Protein AF-F4X909-F1 (afdb_monomer)

Foldseek 3Di:
DADDQVRVVVVVVVLVDPQWHKFDCDPVNCLLVDQDDDVPDPFQFWWQFQFDDPDDDPVRQVVLCVVQVDPVSLVLLQVLVVQLLVVLCVVFPWFWKKWDPWDFPVDPCNCVNHPDVSDIIIIHGPVTPPDPVVVVVSCVPGTQTWIWIDRPVQSKIWTGHSVGRTITITGSDDDPVNVVSVVVSQVSSVVSVTGID

Structure (mmCIF, N/CA/C/O backbone):
data_AF-F4X909-F1
#
_entry.id   AF-F4X909-F1
#
loop_
_atom_site.group_PDB
_atom_site.id
_atom_site.type_symbol
_atom_site.label_atom_id
_atom_site.label_alt_id
_atom_site.label_comp_id
_atom_site.label_asym_id
_atom_site.label_entity_id
_atom_site.label_seq_id
_atom_site.pdbx_PDB_ins_code
_atom_site.Cartn_x
_atom_site.Cartn_y
_atom_site.Cartn_z
_atom_site.occupancy
_atom_site.B_iso_or_equiv
_atom_site.auth_seq_id
_atom_site.auth_comp_id
_atom_site.auth_asym_id
_atom_site.auth_atom_id
_atom_site.pdbx_PDB_model_num
ATOM 1 N N . MET A 1 1 ? -2.646 14.890 26.263 1.00 74.25 1 MET A N 1
ATOM 2 C CA . MET A 1 1 ? -3.806 13.973 26.293 1.00 74.25 1 MET A CA 1
ATOM 3 C C . MET A 1 1 ? -3.804 13.240 24.973 1.00 74.25 1 MET A C 1
ATOM 5 O O . MET A 1 1 ? -3.544 13.897 23.973 1.00 74.25 1 MET A O 1
ATOM 9 N N . ALA A 1 2 ? -4.012 11.924 24.987 1.00 84.94 2 ALA A N 1
ATOM 10 C CA . ALA A 1 2 ? -4.144 11.163 23.751 1.00 84.94 2 ALA A CA 1
ATOM 11 C C . ALA A 1 2 ? -5.481 11.510 23.076 1.00 84.94 2 ALA A C 1
ATOM 13 O O . ALA A 1 2 ? -6.490 11.660 23.768 1.00 84.94 2 ALA A O 1
ATOM 14 N N . LEU A 1 3 ? -5.462 11.663 21.756 1.00 88.06 3 LEU A N 1
ATOM 15 C CA . LEU A 1 3 ? -6.633 11.768 20.899 1.00 88.06 3 LEU A CA 1
ATOM 16 C C . LEU A 1 3 ? -7.372 10.431 20.908 1.00 88.06 3 LEU A C 1
ATOM 18 O O . LEU A 1 3 ? -6.754 9.371 20.880 1.00 88.06 3 LEU A O 1
ATOM 22 N N . SER A 1 4 ? -8.696 10.475 20.917 1.00 90.25 4 SER A N 1
ATOM 23 C CA . SER A 1 4 ? -9.544 9.317 20.645 1.00 90.25 4 SER A CA 1
ATOM 24 C C . SER A 1 4 ? -9.586 8.995 19.146 1.00 90.25 4 SER A C 1
ATOM 26 O O . SER A 1 4 ? -9.304 9.844 18.300 1.00 90.25 4 SER A O 1
ATOM 28 N N . TYR A 1 5 ? -9.986 7.768 18.793 1.00 89.50 5 TYR A N 1
ATOM 29 C CA . TYR A 1 5 ? -10.174 7.381 17.389 1.00 89.50 5 TYR A CA 1
ATOM 30 C C . TYR A 1 5 ? -11.225 8.237 16.668 1.00 89.50 5 TYR A C 1
ATOM 32 O O . TYR A 1 5 ? -11.039 8.533 15.491 1.00 89.50 5 TYR A O 1
ATOM 40 N N . ASP A 1 6 ? -12.266 8.697 17.368 1.00 91.31 6 ASP A N 1
ATOM 41 C CA . ASP A 1 6 ? -13.283 9.590 16.799 1.00 91.31 6 ASP A CA 1
ATOM 42 C C . ASP A 1 6 ? -12.712 10.986 16.495 1.00 91.31 6 ASP A C 1
ATOM 44 O O . ASP A 1 6 ? -13.005 11.567 15.450 1.00 91.31 6 ASP A O 1
ATOM 48 N N . GLU A 1 7 ? -11.859 11.524 17.374 1.00 92.50 7 GLU A N 1
ATOM 49 C CA . GLU A 1 7 ? -11.167 12.798 17.134 1.00 92.50 7 GLU A CA 1
ATOM 50 C C . GLU A 1 7 ? -10.178 12.685 15.969 1.00 92.50 7 GLU A C 1
ATOM 52 O O . GLU A 1 7 ? -10.113 13.580 15.126 1.00 92.50 7 GLU A O 1
ATOM 57 N N . MET A 1 8 ? -9.445 11.570 15.876 1.00 90.88 8 MET A N 1
ATOM 58 C CA . MET A 1 8 ? -8.559 11.311 14.740 1.00 90.88 8 MET A CA 1
ATOM 59 C C . MET A 1 8 ? -9.348 11.144 13.434 1.00 90.88 8 MET A C 1
ATOM 61 O O . MET A 1 8 ? -8.961 11.724 12.423 1.00 90.88 8 MET A O 1
ATOM 65 N N . GLN A 1 9 ? -10.474 10.420 13.443 1.00 92.88 9 GLN A N 1
ATOM 66 C CA . GLN A 1 9 ? -11.371 10.295 12.287 1.00 92.88 9 GLN A CA 1
ATOM 67 C C . GLN A 1 9 ? -11.792 11.683 11.780 1.00 92.88 9 GLN A C 1
ATOM 69 O O . GLN A 1 9 ? -11.601 11.991 10.605 1.00 92.88 9 GLN A O 1
ATOM 74 N N . GLN A 1 10 ? -12.286 12.551 12.668 1.00 94.12 10 GLN A N 1
ATOM 75 C CA . GLN A 1 10 ? -12.689 13.914 12.303 1.00 94.12 10 GLN A CA 1
ATOM 76 C C . GLN A 1 10 ? -11.525 14.743 11.753 1.00 94.12 10 GLN A C 1
ATOM 78 O O . GLN A 1 10 ? -11.707 15.517 10.813 1.00 94.12 10 GLN A O 1
ATOM 83 N N . LEU A 1 11 ? -10.327 14.585 12.318 1.00 92.75 11 LEU A N 1
ATOM 84 C CA . LEU A 1 11 ? -9.127 15.278 11.861 1.00 92.75 11 LEU A CA 1
ATOM 85 C C . LEU A 1 11 ? -8.766 14.891 10.419 1.00 92.75 11 LEU A C 1
ATOM 87 O O . LEU A 1 11 ? -8.562 15.774 9.585 1.00 92.75 11 LEU A O 1
ATOM 91 N N . PHE A 1 12 ? -8.746 13.598 10.088 1.00 93.50 12 PHE A N 1
ATOM 92 C CA . PHE A 1 12 ? -8.460 13.150 8.721 1.00 93.50 12 PHE A CA 1
ATOM 93 C C . PHE A 1 12 ? -9.580 13.535 7.742 1.00 93.50 12 PHE A C 1
ATOM 95 O O . PHE A 1 12 ? -9.301 13.953 6.616 1.00 93.50 12 PHE A O 1
ATOM 102 N N . GLU A 1 13 ? -10.842 13.507 8.171 1.00 95.25 13 GLU A N 1
ATOM 103 C CA . GLU A 1 13 ? -11.959 14.009 7.361 1.00 95.25 13 GLU A CA 1
ATOM 104 C C . GLU A 1 13 ? -11.812 15.503 7.027 1.00 95.25 13 GLU A C 1
ATOM 106 O O . GLU A 1 13 ? -12.028 15.912 5.883 1.00 95.25 13 GLU A O 1
ATOM 111 N N . GLN A 1 14 ? -11.369 16.326 7.985 1.00 94.56 14 GLN A N 1
ATOM 112 C CA . GLN A 1 14 ? -11.087 17.752 7.766 1.00 94.56 14 GLN A CA 1
ATOM 113 C C . GLN A 1 14 ? -9.914 17.992 6.804 1.00 94.56 14 GLN A C 1
ATOM 115 O O . GLN A 1 14 ? -9.883 19.014 6.116 1.00 94.56 14 GLN A O 1
ATOM 120 N N . MET A 1 15 ? -8.974 17.048 6.710 1.00 92.62 15 MET A N 1
ATOM 121 C CA . MET A 1 15 ? -7.879 17.081 5.732 1.00 92.62 15 MET A CA 1
ATOM 122 C C . MET A 1 15 ? -8.312 16.666 4.323 1.00 92.62 15 MET A C 1
ATOM 124 O O . MET A 1 15 ? -7.543 16.841 3.376 1.00 92.62 15 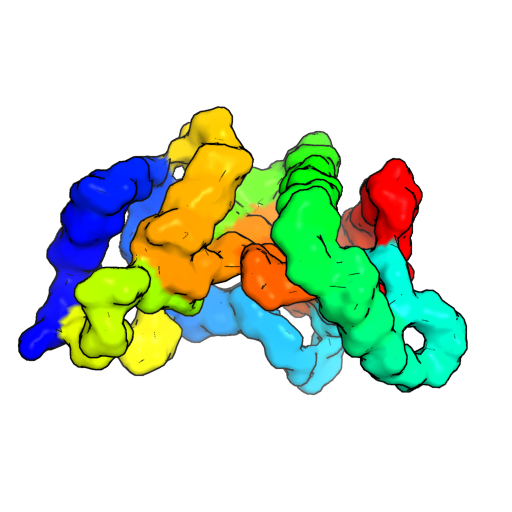MET A O 1
ATOM 128 N N . GLY A 1 16 ? -9.544 16.175 4.173 1.00 93.50 16 GLY A N 1
ATOM 129 C CA . GLY A 1 16 ? -10.140 15.799 2.896 1.00 93.50 16 GLY A CA 1
ATOM 130 C C . GLY A 1 16 ? -10.204 14.295 2.644 1.00 93.50 16 GLY A C 1
ATOM 131 O O . GLY A 1 16 ? -10.717 13.906 1.595 1.00 93.50 16 GLY A O 1
ATOM 132 N N . PHE A 1 17 ? -9.741 13.454 3.577 1.00 94.75 17 PHE A N 1
ATOM 133 C CA . PHE A 1 17 ? -9.924 12.006 3.474 1.00 94.75 17 PHE A CA 1
ATOM 134 C C . PHE A 1 17 ? -11.406 11.654 3.623 1.00 94.75 17 PHE A C 1
ATOM 136 O O . PHE A 1 17 ? -12.120 12.228 4.443 1.00 94.75 17 PHE A O 1
ATOM 143 N N . LYS A 1 18 ? -11.893 10.713 2.814 1.00 94.25 18 LYS A N 1
ATOM 144 C CA . LYS A 1 18 ? -13.297 10.284 2.816 1.00 94.25 18 LYS A CA 1
ATOM 145 C C . LYS A 1 18 ? -13.387 8.785 2.601 1.00 94.25 18 LYS A C 1
ATOM 147 O O . LYS A 1 18 ? -12.485 8.196 2.021 1.00 94.25 18 LYS A O 1
ATOM 152 N N . GLY A 1 19 ? -14.483 8.190 3.068 1.00 94.62 19 GLY A N 1
ATOM 153 C CA . GLY A 1 19 ? -14.772 6.778 2.819 1.00 94.62 19 GLY A CA 1
ATOM 154 C C . GLY A 1 19 ? -13.911 5.791 3.610 1.00 94.62 19 GLY A C 1
ATOM 155 O O . GLY A 1 19 ? -14.042 4.590 3.408 1.00 94.62 19 GLY A O 1
ATOM 156 N N . PHE A 1 20 ? -13.071 6.275 4.527 1.00 96.38 20 PHE A N 1
ATOM 157 C CA . PHE A 1 20 ? -12.210 5.428 5.341 1.00 96.38 20 PHE A CA 1
ATOM 158 C C . PHE A 1 20 ? -12.824 5.089 6.694 1.00 96.38 20 PHE A C 1
ATOM 160 O O . PHE A 1 20 ? -13.648 5.826 7.241 1.00 96.38 20 PHE A O 1
ATOM 167 N N . SER A 1 21 ? -12.352 3.984 7.259 1.00 94.06 21 SER A N 1
ATOM 168 C CA . SER A 1 21 ? -12.525 3.656 8.669 1.00 94.06 21 SER A CA 1
ATOM 169 C C . SER A 1 21 ? -11.195 3.783 9.394 1.00 94.06 21 SER A C 1
ATOM 171 O O . SER A 1 21 ? -10.198 3.191 8.982 1.00 94.06 21 SER A O 1
ATOM 173 N N . MET A 1 22 ? -11.193 4.519 10.499 1.00 91.75 22 MET A N 1
ATOM 174 C CA . MET A 1 22 ? -10.096 4.507 11.454 1.00 91.75 22 MET A CA 1
ATOM 175 C C . MET A 1 22 ? -10.033 3.154 12.174 1.00 91.75 22 MET A C 1
ATOM 177 O O . MET A 1 22 ? -11.036 2.688 12.726 1.00 91.75 22 MET A O 1
ATOM 181 N N . ARG A 1 23 ? -8.864 2.508 12.178 1.00 88.81 23 ARG A N 1
ATOM 182 C CA . ARG A 1 23 ? -8.684 1.180 12.772 1.00 88.81 23 ARG A CA 1
ATOM 183 C C . ARG A 1 23 ? -7.484 1.129 13.717 1.00 88.81 23 ARG A C 1
ATOM 185 O O . ARG A 1 23 ? -6.423 1.651 13.370 1.00 88.81 23 ARG A O 1
ATOM 192 N N . PRO A 1 24 ? -7.615 0.459 14.877 1.00 88.38 24 PRO A N 1
ATOM 193 C CA . PRO A 1 24 ? -6.465 0.158 15.713 1.00 88.38 24 PRO A CA 1
ATOM 194 C C . PRO A 1 24 ? -5.541 -0.816 14.985 1.00 88.38 24 PRO A C 1
ATOM 196 O O . PRO A 1 24 ? -6.011 -1.765 14.351 1.00 88.38 24 PRO A O 1
ATOM 199 N N . TYR A 1 25 ? -4.236 -0.600 15.111 1.00 86.12 25 TYR A N 1
ATOM 200 C CA . TYR A 1 25 ? -3.251 -1.573 14.673 1.00 86.12 25 TYR A CA 1
ATOM 201 C C . TYR A 1 25 ? -3.222 -2.730 15.685 1.00 8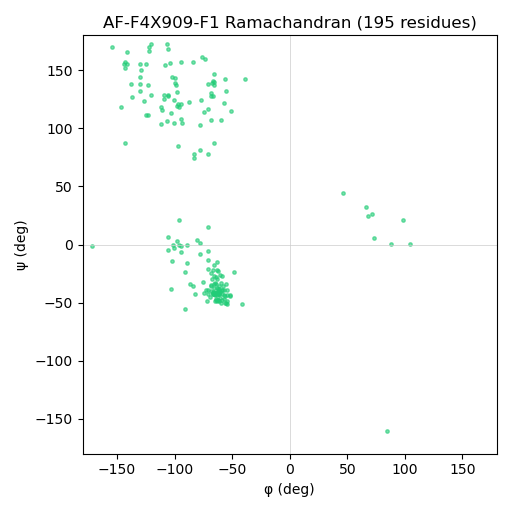6.12 25 TYR A C 1
ATOM 203 O O . TYR A 1 25 ? -2.932 -2.526 16.863 1.00 86.12 25 TYR A O 1
ATOM 211 N N . ASP A 1 26 ? -3.640 -3.924 15.255 1.00 86.31 26 ASP A N 1
ATOM 212 C CA . ASP A 1 26 ? -3.769 -5.117 16.099 1.00 86.31 26 ASP A CA 1
ATOM 213 C C . ASP A 1 26 ? -2.888 -6.267 15.589 1.00 86.31 26 ASP A C 1
ATOM 215 O O . ASP A 1 26 ? -2.318 -6.197 14.504 1.00 86.31 26 ASP A O 1
ATOM 219 N N . ALA A 1 27 ? -2.800 -7.364 16.347 1.00 84.81 27 ALA A N 1
ATOM 220 C CA . ALA A 1 27 ? -1.950 -8.505 15.992 1.00 84.81 27 ALA A CA 1
ATOM 221 C C . ALA A 1 27 ? -2.292 -9.147 14.633 1.00 84.81 27 ALA A C 1
ATOM 223 O O . ALA A 1 27 ? -1.434 -9.758 13.999 1.00 84.81 27 ALA A O 1
ATOM 224 N N . LYS A 1 28 ? -3.547 -9.044 14.177 1.00 84.75 28 LYS A N 1
ATOM 225 C CA . LYS A 1 28 ? -3.949 -9.576 12.871 1.00 84.75 28 LYS A CA 1
ATOM 226 C C . LYS A 1 28 ? -3.420 -8.683 11.755 1.00 84.75 28 LYS A C 1
ATOM 228 O O . LYS A 1 28 ? -2.974 -9.194 10.731 1.00 84.75 28 LYS A O 1
ATOM 233 N N . MET A 1 29 ? -3.500 -7.373 11.945 1.00 84.88 29 MET A N 1
ATOM 234 C CA . MET A 1 29 ? -2.973 -6.400 10.999 1.00 84.88 29 MET A CA 1
ATOM 235 C C . MET A 1 29 ? -1.458 -6.385 10.992 1.00 84.88 29 MET A C 1
ATOM 237 O O . MET A 1 29 ? -0.893 -6.367 9.910 1.00 84.88 29 MET A O 1
ATOM 241 N N . GLU A 1 30 ? -0.820 -6.520 12.151 1.00 84.56 30 GLU A N 1
ATOM 242 C CA . GLU A 1 30 ? 0.620 -6.747 12.241 1.00 84.56 30 GLU A CA 1
ATOM 243 C C . GLU A 1 30 ? 1.018 -7.979 11.434 1.00 84.56 30 GLU A C 1
ATOM 245 O O . GLU A 1 30 ? 1.864 -7.896 10.548 1.00 84.56 30 GLU A O 1
ATOM 250 N N . ASN A 1 31 ? 0.325 -9.107 11.633 1.00 84.00 31 ASN A N 1
ATOM 251 C CA . ASN A 1 31 ? 0.595 -10.293 10.832 1.00 84.00 31 ASN A CA 1
ATOM 252 C C . ASN A 1 31 ? 0.398 -10.025 9.336 1.00 84.00 31 ASN A C 1
ATOM 254 O O . ASN A 1 31 ? 1.229 -10.456 8.556 1.00 84.00 31 ASN A O 1
ATOM 258 N N . LEU A 1 32 ? -0.653 -9.317 8.916 1.00 84.31 32 LEU A N 1
ATOM 259 C CA . LEU A 1 32 ? -0.923 -9.055 7.499 1.00 84.31 32 LEU A CA 1
ATOM 260 C C . LEU A 1 32 ? 0.093 -8.095 6.858 1.00 84.31 32 LEU A C 1
ATOM 262 O O . LEU A 1 32 ? 0.530 -8.340 5.735 1.00 84.31 32 LEU A O 1
ATOM 266 N N . LEU A 1 33 ? 0.423 -7.003 7.547 1.00 82.69 33 LEU A N 1
ATOM 267 C CA . LEU A 1 33 ? 1.182 -5.872 7.015 1.00 82.69 33 LEU A CA 1
ATOM 268 C C . LEU A 1 33 ? 2.686 -6.020 7.215 1.00 82.69 33 LEU A C 1
ATOM 270 O O . LEU A 1 33 ? 3.436 -5.451 6.431 1.00 82.69 33 LEU A O 1
ATOM 274 N N . SER A 1 34 ? 3.128 -6.808 8.195 1.00 78.75 34 SER A N 1
ATOM 275 C CA . SER A 1 34 ? 4.551 -7.025 8.439 1.00 78.75 34 SER A CA 1
ATOM 276 C C . SER A 1 34 ? 5.258 -7.533 7.177 1.00 78.75 34 SER A C 1
ATOM 278 O O . SER A 1 34 ? 4.790 -8.451 6.486 1.00 78.75 34 SER A O 1
ATOM 280 N N . ASP A 1 35 ? 6.382 -6.904 6.868 1.00 72.88 35 ASP A N 1
ATOM 281 C CA . ASP A 1 35 ? 7.350 -7.286 5.847 1.00 72.88 35 ASP A CA 1
ATOM 282 C C . ASP A 1 35 ? 8.522 -8.090 6.428 1.00 72.88 35 ASP A C 1
ATOM 284 O O . ASP A 1 35 ? 9.376 -8.561 5.672 1.00 72.88 35 ASP A O 1
ATOM 288 N N . GLU A 1 36 ? 8.526 -8.329 7.744 1.00 69.19 36 GLU A N 1
ATOM 289 C CA . GLU A 1 36 ? 9.538 -9.154 8.387 1.00 69.19 36 GLU A CA 1
ATOM 290 C C . GLU A 1 36 ? 9.439 -10.616 7.912 1.00 69.19 36 GLU A C 1
ATOM 292 O O . GLU A 1 36 ? 8.344 -11.189 7.804 1.00 69.19 36 GLU A O 1
ATOM 297 N N . PRO A 1 37 ? 10.582 -11.265 7.630 1.00 58.28 37 PRO A N 1
ATOM 298 C CA . PRO A 1 37 ? 10.600 -12.673 7.277 1.00 58.28 37 PRO A CA 1
ATOM 299 C C . PRO A 1 37 ? 10.224 -13.520 8.500 1.00 58.28 37 PRO A C 1
ATOM 301 O O . PRO A 1 37 ? 11.018 -13.694 9.420 1.00 58.28 37 PRO A O 1
ATOM 304 N N . GLU A 1 38 ? 9.020 -14.093 8.503 1.00 58.94 38 GLU A N 1
ATOM 305 C CA . GLU A 1 38 ? 8.658 -15.130 9.472 1.00 58.94 38 GLU A CA 1
ATOM 306 C C . GLU A 1 38 ? 9.472 -16.406 9.182 1.00 58.94 38 GLU A C 1
ATOM 308 O O . GLU A 1 38 ? 9.509 -16.885 8.042 1.00 58.94 38 GLU A O 1
ATOM 313 N N . ASP A 1 39 ? 10.112 -16.989 10.203 1.00 45.03 39 ASP A N 1
ATOM 314 C CA . ASP A 1 39 ? 10.827 -18.263 10.082 1.00 45.03 39 ASP A CA 1
ATOM 315 C C . ASP A 1 39 ? 9.909 -19.317 9.424 1.00 45.03 39 ASP A C 1
ATOM 317 O O . ASP A 1 39 ? 8.912 -19.748 10.006 1.00 45.03 39 ASP A O 1
ATOM 321 N N . ASN A 1 40 ? 10.279 -19.771 8.219 1.00 41.88 40 ASN A N 1
ATOM 322 C CA . ASN A 1 40 ? 9.568 -20.719 7.335 1.00 41.88 40 ASN A CA 1
ATOM 323 C C . ASN A 1 40 ? 8.537 -20.150 6.343 1.00 41.88 40 ASN A C 1
ATOM 325 O O . ASN A 1 40 ? 7.985 -20.925 5.555 1.00 41.88 40 ASN A O 1
ATOM 329 N N . VAL A 1 41 ? 8.315 -18.839 6.287 1.00 42.97 41 VAL A N 1
ATOM 330 C CA . VAL A 1 41 ? 7.526 -18.217 5.217 1.00 42.97 41 VAL A CA 1
ATOM 331 C C . VAL A 1 41 ? 8.507 -17.693 4.174 1.00 42.97 41 VAL A C 1
ATOM 333 O O . VAL A 1 41 ? 9.365 -16.871 4.483 1.00 42.97 41 VAL A O 1
ATOM 336 N N . LYS A 1 42 ? 8.415 -18.146 2.912 1.00 42.78 42 LYS A N 1
ATOM 337 C CA . LYS A 1 42 ? 9.039 -17.382 1.818 1.00 42.78 42 LYS A CA 1
ATOM 338 C C . LYS A 1 42 ? 8.197 -16.119 1.650 1.00 42.78 42 LYS A C 1
ATOM 340 O O . LYS A 1 42 ? 7.328 -16.069 0.783 1.00 42.78 42 LYS A O 1
ATOM 345 N N . ALA A 1 43 ? 8.387 -15.149 2.540 1.00 44.06 43 ALA A N 1
ATOM 346 C CA . ALA A 1 43 ? 7.949 -13.791 2.306 1.00 44.06 43 ALA A CA 1
ATOM 347 C C . ALA A 1 43 ? 8.686 -13.362 1.039 1.00 44.06 43 ALA A C 1
ATOM 349 O O . ALA A 1 43 ? 9.911 -13.253 1.012 1.00 44.06 43 ALA A O 1
ATOM 350 N N . TYR A 1 44 ? 7.949 -13.276 -0.061 1.00 52.72 44 TYR A N 1
ATOM 351 C CA . TYR A 1 44 ? 8.502 -12.809 -1.313 1.00 52.72 44 TYR A CA 1
ATOM 352 C C . TYR A 1 44 ? 8.584 -11.299 -1.217 1.00 52.72 44 TYR A C 1
ATOM 354 O O . TYR A 1 44 ? 7.687 -10.642 -1.715 1.00 52.72 44 TYR A O 1
ATOM 362 N N . VAL A 1 45 ? 9.619 -10.766 -0.571 1.00 52.53 45 VAL A N 1
ATOM 363 C CA . VAL A 1 45 ? 9.987 -9.358 -0.735 1.00 52.53 45 VAL A CA 1
ATOM 364 C C . VAL A 1 45 ? 10.442 -9.213 -2.184 1.00 52.53 45 VAL A C 1
ATOM 366 O O . VAL A 1 45 ? 11.591 -9.491 -2.514 1.00 52.53 45 VAL A O 1
ATOM 369 N N . ILE A 1 46 ? 9.487 -8.947 -3.077 1.00 58.31 46 ILE A N 1
ATOM 370 C CA . ILE A 1 46 ? 9.759 -8.790 -4.503 1.00 58.31 46 ILE A CA 1
ATOM 371 C C . ILE A 1 46 ? 9.962 -7.310 -4.772 1.00 58.31 46 ILE A C 1
ATOM 373 O O . ILE A 1 46 ? 8.984 -6.569 -4.847 1.00 58.31 46 ILE A O 1
ATOM 377 N N . ASP A 1 47 ? 11.212 -6.908 -4.964 1.00 57.84 47 ASP A N 1
ATOM 378 C CA . ASP A 1 47 ? 11.537 -5.553 -5.382 1.00 57.84 47 ASP A CA 1
ATOM 379 C C . ASP A 1 47 ? 11.127 -5.345 -6.842 1.00 57.84 47 ASP A C 1
ATOM 381 O O . ASP A 1 47 ? 11.652 -5.979 -7.764 1.00 57.84 47 ASP A O 1
ATOM 385 N N . ILE A 1 48 ? 10.183 -4.429 -7.067 1.00 57.47 48 ILE A N 1
ATOM 386 C CA . ILE A 1 48 ? 9.781 -4.007 -8.415 1.00 57.47 48 ILE A CA 1
ATOM 387 C C . ILE A 1 48 ? 10.765 -2.942 -8.906 1.00 57.47 48 ILE A C 1
ATOM 389 O O . ILE A 1 48 ? 10.482 -1.742 -8.926 1.00 57.47 48 ILE A O 1
ATOM 393 N N . VAL A 1 49 ? 11.960 -3.396 -9.268 1.00 53.38 49 VAL A N 1
ATOM 394 C CA . VAL A 1 49 ? 13.135 -2.550 -9.456 1.00 53.38 49 VAL A CA 1
ATOM 395 C C . VAL A 1 49 ? 13.814 -2.844 -10.802 1.00 53.38 49 VAL A C 1
ATOM 397 O O . VAL A 1 49 ? 14.125 -3.993 -11.113 1.00 53.38 49 VAL A O 1
ATOM 400 N N . PRO A 1 50 ? 14.148 -1.822 -11.613 1.00 48.34 50 PRO A N 1
ATOM 401 C CA . PRO A 1 50 ? 15.077 -1.972 -12.722 1.00 48.34 50 PRO A CA 1
ATOM 402 C C . PRO A 1 50 ? 16.519 -1.859 -12.206 1.00 48.34 50 PRO A C 1
ATOM 404 O O . PRO A 1 50 ? 17.123 -0.798 -12.333 1.00 48.34 50 PRO A O 1
ATOM 407 N N . GLY A 1 51 ? 17.084 -2.901 -11.582 1.00 38.03 51 GLY A N 1
ATOM 408 C CA . GLY A 1 51 ? 18.389 -2.687 -10.936 1.00 38.03 51 GLY A CA 1
ATOM 409 C C . GLY A 1 51 ? 19.191 -3.848 -10.357 1.00 38.03 51 GLY A C 1
ATOM 410 O O . GLY A 1 51 ? 20.293 -3.582 -9.891 1.00 38.03 51 GLY A O 1
ATOM 411 N N . GLY A 1 52 ? 18.733 -5.099 -10.393 1.00 40.72 52 GLY A N 1
ATOM 412 C CA . GLY A 1 52 ? 19.591 -6.242 -10.059 1.00 40.72 52 GLY A CA 1
ATOM 413 C C . GLY A 1 52 ? 20.215 -6.837 -11.319 1.00 40.72 52 GLY A C 1
ATOM 414 O O . GLY A 1 52 ? 19.510 -7.477 -12.094 1.00 40.72 52 GLY A O 1
ATOM 415 N N . LEU A 1 53 ? 21.520 -6.647 -11.541 1.00 45.44 53 LEU A N 1
ATOM 416 C CA . LEU A 1 53 ? 22.276 -7.665 -12.280 1.00 45.44 53 LEU A CA 1
ATOM 417 C C . LEU A 1 53 ? 22.299 -8.928 -11.409 1.00 45.44 53 LEU A C 1
ATOM 419 O O . LEU A 1 53 ? 22.304 -8.824 -10.180 1.00 45.44 53 LEU A O 1
ATOM 423 N N . GLU A 1 54 ? 22.281 -10.095 -12.056 1.00 41.16 54 GLU A N 1
ATOM 424 C CA . GLU A 1 54 ? 22.553 -11.390 -11.422 1.00 41.16 54 GLU A CA 1
ATOM 425 C C . GLU A 1 54 ? 23.691 -11.258 -10.383 1.00 41.16 54 GLU A C 1
ATOM 427 O O . GLU A 1 54 ? 24.649 -10.521 -10.613 1.00 41.16 54 GLU A O 1
ATOM 432 N N . ASP A 1 55 ? 23.579 -11.975 -9.257 1.00 49.22 55 ASP A N 1
ATOM 433 C CA . ASP A 1 55 ? 24.630 -12.175 -8.234 1.00 49.22 55 ASP A CA 1
ATOM 434 C C . ASP A 1 55 ? 24.624 -11.298 -6.959 1.00 49.22 55 ASP A C 1
ATOM 436 O O . ASP A 1 55 ? 25.617 -11.254 -6.232 1.00 49.22 55 ASP A O 1
ATOM 440 N N . GLY A 1 56 ? 23.495 -10.686 -6.582 1.00 47.69 56 GLY A N 1
ATOM 441 C CA . GLY A 1 56 ? 23.251 -10.312 -5.173 1.00 47.69 56 GLY A CA 1
ATOM 442 C C . GLY A 1 56 ? 24.080 -9.145 -4.612 1.00 47.69 56 GLY A C 1
ATOM 443 O O . GLY A 1 56 ? 24.295 -9.065 -3.402 1.00 47.69 56 GLY A O 1
ATOM 444 N N . LEU A 1 57 ? 24.535 -8.224 -5.464 1.00 48.00 57 LEU A N 1
ATOM 445 C CA . LEU A 1 57 ? 25.142 -6.961 -5.038 1.00 48.00 57 LEU 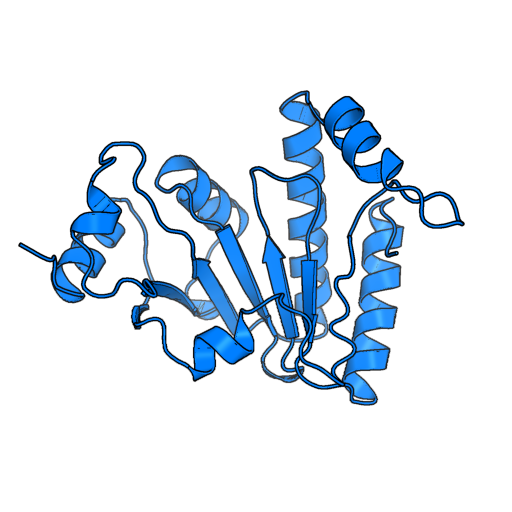A CA 1
ATOM 446 C C . LEU A 1 57 ? 24.054 -5.892 -4.844 1.00 48.00 57 LEU A C 1
ATOM 448 O O . LEU A 1 57 ? 23.342 -5.546 -5.783 1.00 48.00 57 LEU A O 1
ATOM 452 N N . ASN A 1 58 ? 23.966 -5.316 -3.639 1.00 50.69 58 ASN A N 1
ATOM 453 C CA . ASN A 1 58 ? 23.017 -4.242 -3.285 1.00 50.69 58 ASN A CA 1
ATOM 454 C C . ASN A 1 58 ? 23.344 -2.877 -3.945 1.00 50.69 58 ASN A C 1
ATOM 456 O O . ASN A 1 58 ? 22.831 -1.830 -3.558 1.00 50.69 58 ASN A O 1
ATOM 460 N N . ASP A 1 59 ? 24.207 -2.867 -4.963 1.00 54.19 59 ASP A N 1
ATOM 461 C CA . ASP A 1 59 ? 24.520 -1.671 -5.749 1.00 54.19 59 ASP A CA 1
ATOM 462 C C . ASP A 1 59 ? 23.298 -1.185 -6.555 1.00 54.19 59 ASP A C 1
ATOM 464 O O . ASP A 1 59 ? 23.252 -0.027 -6.969 1.00 54.19 59 ASP A O 1
ATOM 468 N N . GLY A 1 60 ? 22.290 -2.046 -6.748 1.00 57.25 60 GLY A N 1
ATOM 469 C CA . GLY A 1 60 ? 21.049 -1.747 -7.461 1.00 57.25 60 GLY A CA 1
ATOM 470 C C . GLY A 1 60 ? 20.238 -0.606 -6.846 1.00 57.25 60 GLY A C 1
ATOM 471 O O . GLY A 1 60 ? 19.901 0.338 -7.559 1.00 57.25 60 GLY A O 1
ATOM 472 N N . ILE A 1 61 ? 19.980 -0.632 -5.532 1.00 60.00 61 ILE A N 1
ATOM 473 C CA . ILE A 1 61 ? 19.197 0.417 -4.848 1.00 60.00 61 ILE A CA 1
ATOM 474 C C . ILE A 1 61 ? 19.925 1.764 -4.919 1.00 60.00 61 ILE A C 1
ATOM 476 O O . ILE A 1 61 ? 19.353 2.753 -5.372 1.00 60.00 61 ILE A O 1
ATOM 480 N N . ALA A 1 62 ? 21.222 1.797 -4.604 1.00 63.56 62 ALA A N 1
ATOM 481 C CA . ALA A 1 62 ? 22.021 3.022 -4.691 1.00 63.56 62 ALA A CA 1
ATOM 482 C C . ALA A 1 62 ? 22.099 3.581 -6.132 1.00 63.56 62 ALA A C 1
ATOM 484 O O . ALA A 1 62 ? 22.105 4.797 -6.353 1.00 63.56 62 ALA A O 1
ATOM 485 N N . LEU A 1 63 ? 22.145 2.708 -7.147 1.00 61.97 63 LEU A N 1
ATOM 486 C CA . LEU A 1 63 ? 22.089 3.110 -8.556 1.00 61.97 63 LEU A CA 1
ATOM 487 C C . LEU A 1 63 ? 20.720 3.674 -8.949 1.00 61.97 63 LEU A C 1
ATOM 489 O O . LEU A 1 63 ? 20.674 4.593 -9.774 1.00 61.97 63 LEU A O 1
ATOM 493 N N . LEU A 1 64 ? 19.631 3.160 -8.380 1.00 66.44 64 LEU A N 1
ATOM 494 C CA . LEU A 1 64 ? 18.277 3.661 -8.609 1.00 66.44 64 LEU A CA 1
ATOM 495 C C . LEU A 1 64 ? 18.056 4.998 -7.950 1.00 66.44 64 LEU A C 1
ATOM 497 O O . LEU A 1 64 ? 17.618 5.910 -8.638 1.00 66.44 64 LEU A O 1
ATOM 501 N N . GLU A 1 65 ? 18.422 5.150 -6.679 1.00 70.00 65 GLU A N 1
ATOM 502 C CA . GLU A 1 65 ? 18.397 6.447 -6.008 1.00 70.00 65 GLU A CA 1
ATOM 503 C C . GLU A 1 65 ? 19.151 7.472 -6.859 1.00 70.00 65 GLU A C 1
ATOM 505 O O . GLU A 1 65 ? 18.638 8.547 -7.152 1.00 70.00 65 GLU A O 1
ATOM 510 N N . LYS A 1 66 ? 20.314 7.100 -7.408 1.00 68.88 66 LYS A N 1
ATOM 511 C CA . LYS A 1 66 ? 21.082 7.950 -8.327 1.00 68.88 66 LYS A CA 1
ATOM 512 C C . LYS A 1 66 ? 20.416 8.205 -9.689 1.00 68.88 66 LYS A C 1
ATOM 514 O O . LYS A 1 66 ? 20.680 9.248 -10.2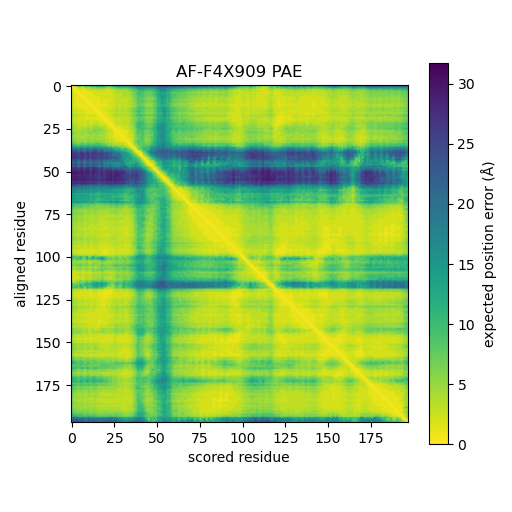86 1.00 68.88 66 LYS A O 1
ATOM 519 N N . HIS A 1 67 ? 19.607 7.298 -10.234 1.00 67.81 67 HIS A N 1
ATOM 520 C CA . HIS A 1 67 ? 18.902 7.505 -11.514 1.00 67.81 67 HIS A CA 1
ATOM 521 C C . HIS A 1 67 ? 17.589 8.272 -11.345 1.00 67.81 67 HIS A C 1
ATOM 523 O O . HIS A 1 67 ? 17.211 9.085 -12.198 1.00 67.81 67 HIS A O 1
ATOM 529 N N . TYR A 1 68 ? 16.911 8.023 -10.234 1.00 70.06 68 TYR A N 1
ATOM 530 C CA . TYR A 1 68 ? 15.590 8.525 -9.932 1.00 70.06 68 TYR A CA 1
ATOM 531 C C . TYR A 1 68 ? 15.608 9.728 -8.983 1.00 70.06 68 TYR A C 1
ATOM 533 O O . TYR A 1 68 ? 14.579 10.367 -8.863 1.00 70.06 68 TYR A O 1
ATOM 541 N N . TYR A 1 69 ? 16.762 10.178 -8.460 1.00 73.94 69 TYR A N 1
ATOM 542 C CA . TYR A 1 69 ? 16.876 11.371 -7.589 1.00 73.94 69 TYR A CA 1
ATOM 543 C C . TYR A 1 69 ? 16.169 12.636 -8.111 1.00 73.94 69 TYR A C 1
ATOM 545 O O . TYR A 1 69 ? 15.868 13.560 -7.355 1.00 73.94 69 TYR A O 1
ATOM 553 N N . LYS A 1 70 ? 15.946 12.730 -9.428 1.00 79.56 70 LYS A N 1
ATOM 554 C CA . LYS A 1 70 ? 15.136 13.791 -10.022 1.00 79.56 70 LYS A CA 1
ATOM 555 C C . LYS A 1 70 ? 13.662 13.484 -9.796 1.00 79.56 70 LYS A C 1
ATOM 557 O O . LYS A 1 70 ? 13.165 12.495 -10.320 1.00 79.56 70 LYS A O 1
ATOM 562 N N . LYS A 1 71 ? 12.941 14.424 -9.181 1.00 82.75 71 LYS A N 1
ATOM 563 C CA . LYS A 1 71 ? 11.490 14.346 -8.943 1.00 82.75 71 LYS A CA 1
ATOM 564 C C . LYS A 1 71 ? 10.689 13.779 -10.129 1.00 82.75 71 LYS A C 1
ATOM 566 O O . LYS A 1 71 ? 9.984 12.800 -9.966 1.00 82.75 71 LYS A O 1
ATOM 571 N N . ALA A 1 72 ? 10.887 14.307 -11.340 1.00 83.38 72 ALA A N 1
ATOM 572 C CA . ALA A 1 72 ? 10.157 13.851 -12.530 1.00 83.38 72 ALA A CA 1
ATOM 573 C C . ALA A 1 72 ? 10.411 12.379 -12.921 1.00 83.38 72 ALA A C 1
ATOM 575 O O . ALA A 1 72 ? 9.621 11.798 -13.658 1.00 83.38 72 ALA A O 1
ATOM 576 N N . ASN A 1 73 ? 11.530 11.789 -12.494 1.00 82.06 73 ASN A N 1
ATOM 577 C CA . ASN A 1 73 ? 11.788 10.366 -12.675 1.00 82.06 73 ASN A CA 1
ATOM 578 C C . ASN A 1 73 ? 11.089 9.551 -11.577 1.00 82.06 73 ASN A C 1
ATOM 580 O O . ASN A 1 73 ? 10.491 8.535 -11.918 1.00 82.06 73 ASN A O 1
ATOM 584 N N . MET A 1 74 ? 11.133 9.991 -10.308 1.00 81.75 74 MET A N 1
ATOM 585 C CA . MET A 1 74 ? 10.370 9.353 -9.217 1.00 81.75 74 MET A CA 1
ATOM 586 C C . MET A 1 74 ? 8.875 9.329 -9.537 1.00 81.75 74 MET A C 1
ATOM 588 O O . MET A 1 74 ? 8.256 8.278 -9.454 1.00 81.75 74 MET A O 1
ATOM 592 N N . ASP A 1 75 ? 8.319 10.458 -9.984 1.00 83.56 75 ASP A N 1
ATOM 593 C CA . ASP A 1 75 ? 6.896 10.571 -10.318 1.00 83.56 75 ASP A CA 1
ATOM 594 C C . ASP A 1 75 ? 6.496 9.519 -11.375 1.00 83.56 75 ASP A C 1
ATOM 596 O O . ASP A 1 75 ? 5.532 8.785 -11.189 1.00 83.56 75 ASP A O 1
ATOM 600 N N . LYS A 1 76 ? 7.316 9.334 -12.420 1.00 84.50 76 LYS A N 1
ATOM 601 C CA . LYS A 1 76 ? 7.102 8.286 -13.438 1.00 84.50 76 LYS A CA 1
ATOM 602 C C . LYS A 1 76 ? 7.236 6.864 -12.901 1.00 84.50 76 LYS A C 1
ATOM 604 O O . LYS A 1 76 ? 6.608 5.952 -13.428 1.00 84.50 76 LYS A O 1
ATOM 609 N N . LEU A 1 77 ? 8.120 6.636 -11.931 1.00 83.94 77 LEU A N 1
ATOM 610 C CA . LEU A 1 77 ? 8.261 5.325 -11.296 1.00 83.94 77 LEU A CA 1
ATOM 611 C C . LEU A 1 77 ? 6.996 4.990 -10.496 1.00 83.94 77 LEU A C 1
ATOM 613 O O . LEU A 1 77 ? 6.475 3.883 -10.610 1.00 83.94 77 LEU A O 1
ATOM 617 N N . TYR A 1 78 ? 6.462 5.972 -9.772 1.00 85.12 78 TYR A N 1
ATOM 618 C CA . TYR A 1 78 ? 5.228 5.846 -9.003 1.00 85.12 78 TYR A CA 1
ATOM 619 C C . TYR A 1 78 ? 3.997 5.623 -9.878 1.00 85.12 78 TYR A C 1
ATOM 621 O O . TYR A 1 78 ? 3.205 4.734 -9.572 1.00 85.12 78 TYR A O 1
ATOM 629 N N . GLU A 1 79 ? 3.882 6.339 -11.000 1.00 86.62 79 GLU A N 1
ATOM 630 C CA . GLU A 1 79 ? 2.845 6.089 -12.011 1.00 86.62 79 GLU A CA 1
ATOM 631 C C . GLU A 1 79 ? 2.868 4.620 -12.470 1.00 86.62 79 GLU A C 1
ATOM 633 O O . GLU A 1 79 ? 1.849 3.933 -12.425 1.00 86.62 79 GLU A O 1
ATOM 638 N N . LYS A 1 80 ? 4.048 4.083 -12.810 1.00 87.50 80 LYS A N 1
ATOM 639 C CA . LYS A 1 80 ? 4.187 2.676 -13.229 1.00 87.50 80 LYS A CA 1
ATOM 640 C C . LYS A 1 80 ? 3.769 1.681 -12.151 1.00 87.50 80 LYS A C 1
ATOM 642 O O . LYS A 1 80 ? 3.185 0.647 -12.470 1.00 87.50 80 LYS A O 1
ATOM 647 N N . TRP A 1 81 ? 4.096 1.943 -10.888 1.00 88.12 81 TRP A N 1
ATOM 648 C CA . TRP A 1 81 ? 3.699 1.071 -9.782 1.00 88.12 81 TRP A CA 1
ATOM 649 C C . TRP A 1 81 ? 2.185 1.073 -9.569 1.00 88.12 81 TRP A C 1
ATOM 651 O O . TRP A 1 81 ? 1.601 -0.000 -9.414 1.00 88.12 81 TRP A O 1
ATOM 661 N N . LEU A 1 82 ? 1.537 2.240 -9.636 1.00 89.25 82 LEU A N 1
ATOM 662 C CA . LEU A 1 82 ? 0.076 2.323 -9.580 1.00 89.25 82 LEU A CA 1
ATOM 663 C C . LEU A 1 82 ? -0.564 1.609 -10.777 1.00 89.25 82 LEU A C 1
ATOM 665 O O . LEU A 1 82 ? -1.488 0.822 -10.583 1.00 89.25 82 LEU A O 1
ATOM 669 N N . GLU A 1 83 ? -0.022 1.759 -11.989 1.00 90.69 83 GLU A N 1
ATOM 670 C CA . GLU A 1 83 ? -0.476 0.996 -13.159 1.00 90.69 83 GLU A CA 1
ATOM 671 C C . GLU A 1 83 ? -0.351 -0.525 -12.954 1.00 90.69 83 GLU A C 1
ATOM 673 O O . GLU A 1 83 ? -1.241 -1.277 -13.356 1.00 90.69 83 GLU A O 1
ATOM 678 N N . ILE A 1 84 ? 0.722 -1.007 -12.314 1.00 91.25 84 ILE A N 1
ATOM 679 C CA . ILE A 1 84 ? 0.885 -2.433 -11.978 1.00 91.25 84 ILE A CA 1
ATOM 680 C C . ILE A 1 84 ? -0.202 -2.888 -11.007 1.00 91.25 84 ILE A C 1
ATOM 682 O O . ILE A 1 84 ? -0.838 -3.911 -11.262 1.00 91.25 84 ILE A O 1
ATOM 686 N N . VAL A 1 85 ? -0.437 -2.138 -9.927 1.00 92.25 85 VAL A N 1
ATOM 687 C CA . VAL A 1 85 ? -1.484 -2.438 -8.938 1.00 92.25 85 VAL A CA 1
ATOM 688 C C . VAL A 1 85 ? -2.859 -2.483 -9.607 1.00 92.25 85 VAL A C 1
ATOM 690 O O . VAL A 1 85 ? -3.603 -3.447 -9.423 1.00 92.25 85 VAL A O 1
ATOM 693 N N . LEU A 1 86 ? -3.180 -1.486 -10.433 1.00 92.12 86 LEU A N 1
ATOM 694 C CA . LEU A 1 86 ? -4.456 -1.391 -11.141 1.00 92.12 86 LEU A CA 1
ATOM 695 C C . LEU A 1 86 ? -4.641 -2.545 -12.133 1.00 92.12 86 LEU A C 1
ATOM 697 O O . LEU A 1 86 ? -5.682 -3.207 -12.122 1.00 92.12 86 LEU A O 1
ATOM 701 N N . HIS A 1 87 ? -3.632 -2.860 -12.947 1.00 94.19 87 HIS A N 1
ATOM 702 C CA . HIS A 1 87 ? -3.705 -4.000 -13.860 1.00 94.19 87 HIS A CA 1
ATOM 703 C C . HIS A 1 87 ? -3.819 -5.330 -13.118 1.00 94.19 87 HIS A C 1
ATOM 705 O O . HIS A 1 87 ? -4.614 -6.178 -13.516 1.00 94.19 87 HIS A O 1
ATOM 711 N N . PHE A 1 88 ? -3.069 -5.517 -12.032 1.00 94.75 88 PHE A N 1
ATOM 712 C CA . PHE A 1 88 ? -3.150 -6.723 -11.214 1.00 94.75 88 PHE A CA 1
ATOM 713 C C . PHE A 1 88 ? -4.540 -6.873 -10.579 1.00 94.75 88 PHE A C 1
ATOM 715 O O . PHE A 1 88 ? -5.100 -7.973 -10.579 1.00 94.75 88 PHE A O 1
ATOM 722 N N . SER A 1 89 ? -5.152 -5.757 -10.163 1.00 94.38 89 SER A N 1
ATOM 723 C CA . SER A 1 89 ? -6.501 -5.728 -9.585 1.00 94.38 89 SER A CA 1
ATOM 724 C C . SER A 1 89 ? -7.606 -6.211 -10.534 1.00 94.38 89 SER A C 1
ATOM 726 O O . SER A 1 89 ? -8.648 -6.686 -10.086 1.00 94.38 89 SER A O 1
ATOM 728 N N . CYS A 1 90 ? -7.361 -6.165 -11.850 1.00 94.44 90 CYS A N 1
ATOM 729 C CA . CYS A 1 90 ? -8.279 -6.694 -12.858 1.00 94.44 90 CYS A CA 1
ATOM 730 C C . CYS A 1 90 ? -8.340 -8.233 -12.867 1.00 94.44 90 CYS A C 1
ATOM 732 O O . CYS A 1 90 ? -9.305 -8.799 -13.380 1.00 94.44 90 CYS A O 1
ATOM 734 N N . TYR A 1 91 ? -7.319 -8.909 -12.329 1.00 95.69 91 TYR A N 1
ATOM 735 C CA . TYR A 1 91 ? -7.251 -10.373 -12.237 1.00 95.69 91 TYR A CA 1
ATOM 736 C C . TYR A 1 91 ? -7.552 -10.866 -10.823 1.00 95.69 91 TYR A C 1
ATOM 738 O O . TYR A 1 91 ? -8.232 -11.877 -10.658 1.00 95.69 91 TYR A O 1
ATOM 746 N N . TYR A 1 92 ? -7.078 -10.134 -9.816 1.00 95.50 92 TYR A N 1
ATOM 747 C CA . TYR A 1 92 ? -7.294 -10.430 -8.406 1.00 95.50 92 TYR A CA 1
ATOM 748 C C . TYR A 1 92 ? -7.909 -9.208 -7.729 1.00 95.50 92 TYR A C 1
ATOM 750 O O . TYR A 1 92 ? -7.218 -8.202 -7.596 1.00 95.50 92 TYR A O 1
ATOM 758 N N . PRO A 1 93 ? -9.180 -9.255 -7.294 1.00 94.12 93 PRO A N 1
ATOM 759 C CA . PRO A 1 93 ? -9.848 -8.079 -6.750 1.00 94.12 93 PRO A CA 1
ATOM 760 C C . PRO A 1 93 ? -9.095 -7.471 -5.560 1.00 94.12 93 PRO A C 1
ATOM 762 O O . PRO A 1 93 ? -8.882 -8.126 -4.534 1.00 94.12 93 PRO A O 1
ATOM 765 N N . LEU A 1 94 ? -8.720 -6.199 -5.698 1.00 95.75 94 LEU A N 1
ATOM 766 C CA . LEU A 1 94 ? -8.229 -5.383 -4.592 1.00 95.75 94 LEU A CA 1
ATOM 767 C C . LEU A 1 94 ? -9.384 -5.167 -3.605 1.00 95.75 94 LEU A C 1
ATOM 769 O O . LEU A 1 94 ? -10.474 -4.766 -4.004 1.00 95.75 94 LEU A O 1
ATOM 773 N N . LYS A 1 95 ? -9.170 -5.468 -2.322 1.00 95.81 95 LYS A N 1
ATOM 774 C CA . LYS A 1 95 ? -10.213 -5.342 -1.296 1.00 95.81 95 LYS A CA 1
ATOM 775 C C . LYS A 1 95 ? -10.206 -3.967 -0.642 1.00 95.81 95 LYS A C 1
ATOM 777 O O . LYS A 1 95 ? -11.229 -3.291 -0.627 1.00 95.81 95 LYS A O 1
ATOM 782 N N . SER A 1 96 ? -9.056 -3.586 -0.100 1.00 96.19 96 SER A N 1
ATOM 783 C CA . SER A 1 96 ? -8.878 -2.318 0.601 1.00 96.19 96 SER A CA 1
ATOM 784 C C . SER A 1 96 ? -7.489 -1.755 0.326 1.00 96.19 96 SER A C 1
ATOM 786 O O . SER A 1 96 ? -6.547 -2.506 0.060 1.00 96.19 96 SER A O 1
ATOM 788 N N . VAL A 1 97 ? -7.364 -0.438 0.448 1.00 96.31 97 VAL A N 1
ATOM 789 C CA . VAL A 1 97 ? -6.089 0.265 0.577 1.00 96.31 97 VAL A CA 1
ATOM 790 C C . VAL A 1 97 ? -5.953 0.717 2.024 1.00 96.31 97 VAL A C 1
ATOM 792 O O . VAL A 1 97 ? -6.864 1.330 2.579 1.00 96.31 97 VAL A O 1
ATOM 795 N N . PHE A 1 98 ? -4.830 0.394 2.649 1.00 94.62 98 PHE A N 1
ATOM 796 C CA . PHE A 1 98 ? -4.483 0.877 3.975 1.00 94.62 98 PHE A CA 1
ATOM 797 C C . PHE A 1 98 ? -3.520 2.048 3.861 1.00 94.62 98 PHE A C 1
ATOM 799 O O . PHE A 1 98 ? -2.641 2.045 3.001 1.00 94.62 98 PHE A O 1
ATOM 806 N N . VAL A 1 99 ? -3.671 3.026 4.749 1.00 92.38 99 VAL A N 1
ATOM 807 C CA . VAL A 1 99 ? -2.668 4.070 4.952 1.00 92.38 99 VAL A CA 1
ATOM 808 C C . VAL A 1 99 ? -2.058 3.880 6.330 1.00 92.38 99 VAL A C 1
ATOM 810 O O . VAL A 1 99 ? -2.771 3.935 7.334 1.00 92.38 99 VAL A O 1
ATOM 813 N N . THR A 1 100 ? -0.753 3.627 6.363 1.00 84.25 100 THR A N 1
ATOM 814 C CA . THR A 1 100 ? 0.031 3.307 7.567 1.00 84.25 100 THR A CA 1
ATOM 815 C C . THR A 1 100 ? 1.173 4.307 7.744 1.00 84.25 100 THR A C 1
ATOM 817 O O . THR A 1 100 ? 1.439 5.103 6.847 1.00 84.25 100 THR A O 1
ATOM 820 N N . GLY A 1 101 ? 1.865 4.292 8.891 1.00 75.25 101 GLY A N 1
ATOM 821 C CA . GLY A 1 101 ? 3.021 5.177 9.125 1.00 75.25 101 GLY A CA 1
ATOM 822 C C . GLY A 1 101 ? 2.657 6.666 9.193 1.00 75.25 101 GLY A C 1
ATOM 823 O O . GLY A 1 101 ? 3.407 7.528 8.745 1.00 75.25 101 GLY A O 1
ATOM 824 N N . LEU A 1 102 ? 1.463 6.977 9.698 1.00 77.00 102 LEU A N 1
ATOM 825 C CA . LEU A 1 102 ? 0.862 8.305 9.611 1.00 77.00 102 LEU A CA 1
ATOM 826 C C . LEU A 1 102 ? 1.457 9.288 10.616 1.00 77.00 102 LEU A C 1
ATOM 828 O O . LEU A 1 102 ? 1.051 9.329 11.773 1.00 77.00 102 LEU A O 1
ATOM 832 N N . ALA A 1 103 ? 2.325 10.168 10.132 1.00 79.81 103 ALA A N 1
ATOM 833 C CA . ALA A 1 103 ? 2.638 11.429 10.793 1.00 79.81 103 ALA A CA 1
ATOM 834 C C . ALA A 1 103 ? 2.039 12.608 10.010 1.00 79.81 103 ALA A C 1
ATOM 836 O O . ALA A 1 103 ? 1.807 12.512 8.800 1.00 79.81 103 ALA A O 1
ATOM 837 N N . LEU A 1 104 ? 1.780 13.719 10.700 1.00 83.94 104 LEU A N 1
ATOM 838 C CA . LEU A 1 104 ? 1.261 14.940 10.087 1.00 83.94 104 LEU A CA 1
ATOM 839 C C . LEU A 1 104 ? 2.409 15.922 9.825 1.00 83.94 104 LEU A C 1
ATOM 841 O O . LEU A 1 104 ? 3.171 16.200 10.750 1.00 83.94 104 LEU A O 1
ATOM 845 N N . PRO A 1 105 ? 2.513 16.505 8.616 1.00 81.50 105 PRO A N 1
ATOM 846 C CA . PRO A 1 105 ? 3.548 17.488 8.295 1.00 81.50 105 PRO A CA 1
ATOM 847 C C . PRO A 1 105 ? 3.597 18.696 9.232 1.00 81.50 105 PRO A C 1
ATOM 849 O O . PRO A 1 105 ? 4.679 19.198 9.515 1.00 81.50 105 PRO A O 1
ATOM 852 N N . ASP A 1 106 ? 2.437 19.125 9.732 1.00 84.25 106 ASP A N 1
ATOM 853 C CA . ASP A 1 106 ? 2.294 20.327 10.558 1.00 84.25 106 ASP A CA 1
ATOM 854 C C . ASP A 1 106 ? 2.253 20.034 12.075 1.00 84.25 106 ASP A C 1
ATOM 856 O O . ASP A 1 106 ? 2.063 20.954 12.872 1.00 84.25 106 ASP A O 1
ATOM 860 N N . ASP A 1 107 ? 2.402 18.770 12.498 1.00 85.25 107 ASP A N 1
ATOM 861 C CA . ASP A 1 107 ? 2.356 18.371 13.913 1.00 85.25 107 ASP A CA 1
ATOM 862 C C . ASP A 1 107 ? 3.358 17.241 14.213 1.00 85.25 107 ASP A C 1
ATOM 864 O O . ASP A 1 107 ? 3.024 16.056 14.184 1.00 85.25 107 ASP A O 1
ATOM 868 N N . GLU A 1 108 ? 4.599 17.621 14.537 1.00 82.00 108 GLU A N 1
ATOM 869 C CA . GLU A 1 108 ? 5.692 16.693 14.883 1.00 82.00 108 GLU A CA 1
ATOM 870 C C . GLU A 1 108 ? 5.379 15.828 16.118 1.00 82.00 108 GLU A C 1
ATOM 872 O O . GLU A 1 108 ? 5.880 14.712 16.248 1.00 82.00 108 GLU A O 1
ATOM 877 N N . GLU A 1 109 ? 4.524 16.313 17.024 1.00 85.88 109 GLU A N 1
ATOM 878 C CA . GLU A 1 109 ? 4.128 15.592 18.237 1.00 85.88 109 GLU A CA 1
ATOM 879 C C . GLU A 1 109 ? 2.904 14.699 18.023 1.00 85.88 109 GLU A C 1
ATOM 881 O O . GLU A 1 109 ? 2.449 14.045 18.964 1.00 85.88 109 GLU A O 1
ATOM 886 N N . PHE A 1 110 ? 2.338 14.667 16.816 1.00 86.19 110 PHE A N 1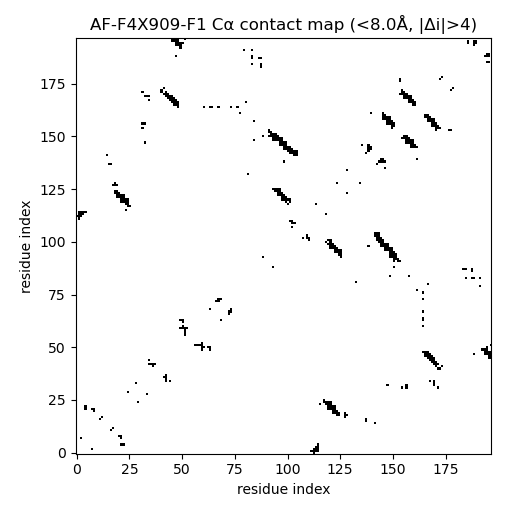
ATOM 887 C CA . PHE A 1 110 ? 1.091 13.963 16.549 1.00 86.19 110 PHE A CA 1
ATOM 888 C C . PHE A 1 110 ? 1.144 12.495 16.973 1.00 86.19 110 PHE A C 1
ATOM 890 O O . PHE A 1 110 ? 0.232 12.037 17.655 1.00 86.19 110 PHE A O 1
ATOM 897 N N . MET A 1 111 ? 2.245 11.792 16.685 1.00 82.75 111 MET A N 1
ATOM 898 C CA . MET A 1 111 ? 2.435 10.393 17.088 1.00 82.75 111 MET A CA 1
ATOM 899 C C . MET A 1 111 ? 2.325 10.195 18.605 1.00 82.75 111 MET A C 1
ATOM 901 O O . MET A 1 111 ? 1.675 9.255 19.058 1.00 82.75 111 MET A O 1
ATOM 905 N N . ALA A 1 112 ? 2.862 11.125 19.402 1.00 84.44 112 ALA A N 1
ATOM 906 C CA . ALA A 1 112 ? 2.782 11.083 20.865 1.00 84.44 112 ALA A CA 1
ATOM 907 C C . ALA A 1 112 ? 1.366 11.363 21.405 1.00 84.44 112 ALA A C 1
ATOM 909 O O . ALA A 1 112 ? 1.086 11.136 22.584 1.00 84.44 112 ALA A O 1
ATOM 910 N N . LYS A 1 113 ? 0.466 11.871 20.556 1.00 86.62 113 LYS A N 1
ATOM 911 C CA . LYS A 1 113 ? -0.945 12.113 20.874 1.00 86.62 113 LYS A CA 1
ATOM 912 C C . LYS A 1 113 ? -1.834 10.937 20.466 1.00 86.62 113 LYS A C 1
ATOM 914 O O . LYS A 1 113 ? -3.034 11.017 20.690 1.00 86.62 113 LYS A O 1
ATOM 919 N N . THR A 1 114 ? -1.304 9.867 19.879 1.00 84.00 114 THR A N 1
ATOM 920 C CA . THR A 1 114 ? -2.120 8.734 19.412 1.00 84.00 114 THR A CA 1
ATOM 921 C C . THR A 1 114 ? -2.430 7.738 20.545 1.00 84.00 114 THR A C 1
ATOM 923 O O . THR A 1 114 ? -1.719 7.712 21.551 1.00 84.00 114 THR A O 1
ATOM 926 N N . PRO A 1 115 ? -3.505 6.928 20.437 1.00 76.50 115 PRO A N 1
ATOM 927 C CA . PRO A 1 115 ? -3.905 5.988 21.489 1.00 76.50 115 PRO A CA 1
ATOM 928 C C . PRO A 1 115 ? -2.961 4.798 21.732 1.00 76.50 115 PRO A C 1
ATOM 930 O O . PRO A 1 115 ? -3.036 4.214 22.811 1.00 76.50 115 PRO A O 1
ATOM 933 N N . ASN A 1 116 ? -2.155 4.384 20.745 1.00 70.69 116 ASN A N 1
ATOM 934 C CA . ASN A 1 116 ? -1.308 3.186 20.822 1.00 70.69 116 ASN A CA 1
ATOM 935 C C . ASN A 1 116 ? 0.087 3.451 20.233 1.00 70.69 116 ASN A C 1
ATOM 937 O O . ASN A 1 116 ? 0.189 4.050 19.165 1.00 70.69 116 ASN A O 1
ATOM 941 N N . GLU A 1 117 ? 1.132 2.946 20.896 1.00 61.41 117 GLU A N 1
ATOM 942 C CA . GLU A 1 117 ? 2.509 2.931 20.383 1.00 61.41 117 GLU A CA 1
ATOM 943 C C . GLU A 1 117 ? 2.636 2.064 19.120 1.00 61.41 117 GLU A C 1
ATOM 945 O O . GLU A 1 117 ? 3.361 2.455 18.208 1.00 61.41 117 GLU A O 1
ATOM 950 N N . ASP A 1 118 ? 1.866 0.968 19.012 1.00 61.03 118 ASP A N 1
ATOM 951 C CA . ASP A 1 118 ? 1.820 0.137 17.790 1.00 61.03 118 ASP A CA 1
ATOM 952 C C . ASP A 1 118 ? 1.094 0.844 16.623 1.00 61.03 118 ASP A C 1
ATOM 954 O O . ASP A 1 118 ? 1.046 0.341 15.503 1.00 61.03 118 ASP A O 1
ATOM 958 N N . GLY A 1 119 ? 0.512 2.023 16.873 1.00 77.25 119 GLY A N 1
ATOM 959 C CA . GLY A 1 119 ? -0.094 2.883 15.864 1.00 77.25 119 GLY A CA 1
ATOM 960 C C . GLY A 1 119 ? -1.544 2.547 15.497 1.00 77.25 119 GLY A C 1
ATOM 961 O O . GLY A 1 119 ? -2.312 1.934 16.245 1.00 77.25 119 GLY A O 1
ATOM 962 N N . TYR A 1 120 ? -1.949 3.040 14.329 1.00 87.62 120 TYR A N 1
ATOM 963 C CA . TYR A 1 120 ? -3.284 2.914 13.745 1.00 87.62 120 TYR A CA 1
ATOM 964 C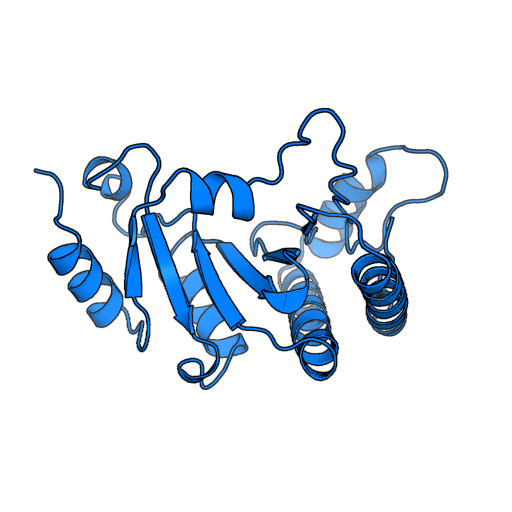 C . TYR A 1 120 ? -3.181 3.037 12.221 1.00 87.62 120 TYR A C 1
ATOM 966 O O . TYR A 1 120 ? -2.133 3.408 11.686 1.00 87.62 120 TYR A O 1
ATOM 974 N N . TYR A 1 121 ? -4.269 2.744 11.514 1.00 90.88 121 TYR A N 1
ATOM 975 C CA . TYR A 1 121 ? -4.321 2.898 10.064 1.00 90.88 121 TYR A CA 1
ATOM 976 C C . TYR A 1 121 ? -5.690 3.378 9.591 1.00 90.88 121 TYR A C 1
ATOM 978 O O . TYR A 1 121 ? -6.711 3.203 10.265 1.00 90.88 121 TYR A O 1
ATOM 986 N 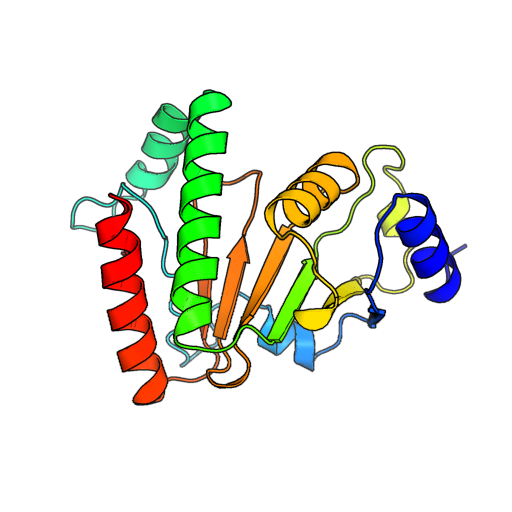N . LEU A 1 122 ? -5.697 3.983 8.406 1.00 94.56 122 LEU A N 1
ATOM 987 C CA . LEU A 1 122 ? -6.924 4.289 7.682 1.00 94.56 122 LEU A CA 1
ATOM 988 C C . LEU A 1 122 ? -7.182 3.143 6.707 1.00 94.56 122 LEU A C 1
ATOM 990 O O . LEU A 1 122 ? -6.352 2.867 5.843 1.00 94.56 122 LEU A O 1
ATOM 994 N N . GLU A 1 123 ? -8.324 2.477 6.838 1.00 95.81 123 GLU A N 1
ATOM 995 C CA . GLU A 1 123 ? -8.792 1.474 5.881 1.00 95.81 123 GLU A CA 1
ATOM 996 C C . GLU A 1 123 ? -9.755 2.113 4.885 1.00 95.81 123 GLU A C 1
ATOM 998 O O . GLU A 1 123 ? -10.827 2.567 5.280 1.00 95.81 123 GLU A O 1
ATOM 1003 N N . PHE A 1 124 ? -9.396 2.095 3.603 1.00 97.12 124 PHE A N 1
ATOM 1004 C CA . PHE A 1 124 ? -10.243 2.511 2.489 1.00 97.12 124 PHE A CA 1
ATOM 1005 C C . PHE A 1 124 ? -10.707 1.268 1.724 1.00 97.12 124 PHE A C 1
ATOM 1007 O O . PHE A 1 124 ? -9.903 0.670 1.004 1.00 97.12 124 PHE A O 1
ATOM 1014 N N . PRO A 1 125 ? -11.976 0.849 1.850 1.00 96.38 125 PRO A N 1
ATOM 1015 C CA . PRO A 1 125 ? -12.553 -0.141 0.945 1.00 96.38 125 PRO A CA 1
ATOM 1016 C C . PRO A 1 125 ? -12.438 0.336 -0.503 1.00 96.38 125 PRO A C 1
ATOM 1018 O O . PRO A 1 125 ? -12.616 1.531 -0.758 1.00 96.38 125 PRO A O 1
ATOM 1021 N N . LEU A 1 126 ? -12.168 -0.566 -1.450 1.00 94.19 126 LEU A N 1
ATOM 1022 C CA . LEU A 1 126 ? -11.990 -0.191 -2.858 1.00 94.19 126 LEU A CA 1
ATOM 1023 C C . LEU A 1 126 ? -13.189 0.608 -3.391 1.00 94.19 126 LEU A C 1
ATOM 1025 O O . LEU A 1 126 ? -13.007 1.590 -4.101 1.00 94.19 126 LEU A O 1
ATOM 1029 N N . GLU A 1 127 ? -14.410 0.238 -3.003 1.00 93.69 127 GLU A N 1
ATOM 1030 C CA . GLU A 1 127 ? -15.647 0.912 -3.411 1.00 93.69 127 GLU A CA 1
ATOM 1031 C C . GLU A 1 127 ? -15.771 2.368 -2.940 1.00 93.69 127 GLU A C 1
ATOM 1033 O O . GLU A 1 127 ? -16.635 3.095 -3.424 1.00 93.69 127 GLU A O 1
ATOM 1038 N N . SER A 1 128 ? -14.943 2.785 -1.982 1.00 94.88 128 SER A N 1
ATOM 1039 C CA . SER A 1 128 ? -14.900 4.155 -1.472 1.00 94.88 128 SER A CA 1
ATOM 1040 C C . SER A 1 128 ? -13.848 5.033 -2.157 1.00 94.88 128 SER A C 1
ATOM 1042 O O . SER A 1 128 ? -13.787 6.232 -1.885 1.00 94.88 128 SER A O 1
ATOM 1044 N N . ILE A 1 129 ? -13.014 4.442 -3.019 1.00 94.50 129 ILE A N 1
ATOM 1045 C CA . ILE A 1 129 ? -11.922 5.121 -3.712 1.00 94.50 129 ILE A CA 1
ATOM 1046 C C . ILE A 1 129 ? -12.388 5.445 -5.131 1.00 94.50 129 ILE A C 1
ATOM 1048 O O . ILE A 1 129 ? -12.446 4.570 -5.991 1.00 94.50 129 ILE A O 1
ATOM 1052 N N . ASP A 1 130 ? -12.698 6.717 -5.375 1.00 91.19 130 ASP A N 1
ATOM 1053 C CA . ASP A 1 130 ? -13.086 7.193 -6.709 1.00 91.19 130 ASP A CA 1
ATOM 1054 C C . ASP A 1 130 ? -11.884 7.248 -7.669 1.00 91.19 130 ASP A C 1
ATOM 1056 O O . ASP A 1 130 ? -12.002 6.927 -8.851 1.00 91.19 130 ASP A O 1
ATOM 1060 N N . ASP A 1 131 ? -10.729 7.675 -7.152 1.00 91.94 131 ASP A N 1
ATOM 1061 C CA . ASP A 1 131 ? -9.494 7.882 -7.905 1.00 91.94 131 ASP A CA 1
ATOM 1062 C C . ASP A 1 131 ? -8.289 7.560 -7.006 1.00 91.94 131 ASP A C 1
ATOM 1064 O O . ASP A 1 131 ? -8.082 8.171 -5.949 1.00 91.94 131 ASP A O 1
ATOM 1068 N N . LEU A 1 132 ? -7.507 6.560 -7.419 1.00 90.06 132 LEU A N 1
ATOM 1069 C CA . LEU A 1 132 ? -6.370 6.073 -6.648 1.00 90.06 132 LEU A CA 1
ATOM 1070 C C . LEU A 1 132 ? -5.162 7.021 -6.714 1.00 90.06 132 LEU A C 1
ATOM 1072 O O . LEU A 1 132 ? -4.441 7.149 -5.722 1.00 90.06 132 LEU A O 1
ATOM 1076 N N . ASP A 1 133 ? -4.968 7.716 -7.836 1.00 89.19 133 ASP A N 1
ATOM 1077 C CA . ASP A 1 133 ? -3.905 8.711 -7.987 1.00 89.19 133 ASP A CA 1
ATOM 1078 C C . ASP A 1 133 ? -4.177 9.898 -7.058 1.00 89.19 133 ASP A C 1
ATOM 1080 O O . ASP A 1 133 ? -3.281 10.370 -6.353 1.00 89.19 133 ASP A O 1
ATOM 1084 N N . MET A 1 134 ? -5.441 10.331 -6.971 1.00 91.75 134 MET A N 1
ATOM 1085 C CA . MET A 1 134 ? -5.853 11.372 -6.029 1.00 91.75 134 MET A CA 1
ATOM 1086 C C . MET A 1 134 ? -5.675 10.951 -4.569 1.00 91.75 134 MET A C 1
ATOM 1088 O O . MET A 1 134 ? -5.214 11.765 -3.766 1.00 91.75 134 MET A O 1
ATOM 1092 N N . LEU A 1 135 ? -6.015 9.707 -4.208 1.00 93.00 135 LEU A N 1
ATOM 1093 C CA . LEU A 1 135 ? -5.763 9.193 -2.857 1.00 93.00 135 LEU A CA 1
ATOM 1094 C C . LEU A 1 135 ? -4.261 9.200 -2.542 1.00 93.00 135 LEU A C 1
ATOM 1096 O O . LEU A 1 135 ? -3.862 9.671 -1.479 1.00 93.00 135 LEU A O 1
ATOM 1100 N N . SER A 1 136 ? -3.432 8.729 -3.475 1.00 89.75 136 SER A N 1
ATOM 1101 C CA . SER A 1 136 ? -1.974 8.699 -3.329 1.00 89.75 136 SER A CA 1
ATOM 1102 C C . SER A 1 136 ? -1.366 10.093 -3.165 1.00 89.75 136 SER A C 1
ATOM 1104 O O . SER A 1 136 ? -0.516 10.317 -2.296 1.00 89.75 136 SER A O 1
ATOM 1106 N N . GLU A 1 137 ? -1.833 11.069 -3.944 1.00 89.69 137 GLU A N 1
ATOM 1107 C CA . GLU A 1 137 ? -1.416 12.463 -3.800 1.00 89.69 137 GLU A CA 1
ATOM 1108 C C . GLU A 1 137 ? -1.867 13.057 -2.465 1.00 89.69 137 GLU A C 1
ATOM 1110 O O . GLU A 1 137 ? -1.077 13.716 -1.787 1.00 89.69 137 GLU A O 1
ATOM 1115 N N . LEU A 1 138 ? -3.105 12.786 -2.046 1.00 91.94 138 LEU A N 1
ATOM 1116 C CA . LEU A 1 138 ? -3.633 13.271 -0.776 1.00 91.94 138 LEU A CA 1
ATOM 1117 C C . LEU A 1 138 ? -2.835 12.720 0.410 1.00 91.94 138 LEU A C 1
ATOM 1119 O O . LEU A 1 138 ? -2.426 13.497 1.273 1.00 91.94 138 LEU A O 1
ATOM 1123 N N . VAL A 1 139 ? -2.567 11.409 0.427 1.00 91.38 139 VAL A N 1
ATOM 1124 C CA . VAL A 1 139 ? -1.720 10.764 1.440 1.00 91.38 139 VAL A CA 1
ATOM 1125 C C . VAL A 1 139 ? -0.349 11.422 1.467 1.00 91.38 139 VAL A C 1
ATOM 1127 O O . VAL A 1 139 ? 0.062 11.872 2.529 1.00 91.38 139 VAL A O 1
ATOM 1130 N N . SER A 1 140 ? 0.312 11.581 0.320 1.00 86.25 140 SER A N 1
ATOM 1131 C CA . SER A 1 140 ? 1.652 12.176 0.260 1.00 86.25 140 SER A CA 1
ATOM 1132 C C . SER A 1 140 ? 1.717 13.643 0.688 1.00 86.25 140 SER A C 1
ATOM 1134 O O . SER A 1 140 ? 2.757 14.084 1.170 1.00 86.25 140 SER A O 1
ATOM 1136 N N . GLN A 1 141 ? 0.673 14.433 0.431 1.00 88.06 141 GLN A N 1
ATOM 1137 C CA . GLN A 1 141 ? 0.676 15.867 0.733 1.00 88.06 141 GLN A CA 1
ATOM 1138 C C . GLN A 1 141 ? 0.243 16.170 2.165 1.00 88.06 141 GLN A C 1
ATOM 1140 O O . GLN A 1 141 ? 0.675 17.167 2.743 1.00 88.06 141 GLN A O 1
ATOM 1145 N N . LYS A 1 142 ? -0.687 15.377 2.703 1.00 89.88 142 LYS A N 1
ATOM 1146 C CA . LYS A 1 142 ? -1.329 15.634 4.000 1.00 89.88 142 LYS A CA 1
ATOM 1147 C C . LYS A 1 142 ? -0.780 14.770 5.119 1.00 89.88 142 LYS A C 1
ATOM 1149 O O . LYS A 1 142 ? -1.037 15.061 6.282 1.00 89.88 142 LYS A O 1
ATOM 1154 N N . THR A 1 143 ? -0.038 13.727 4.774 1.00 85.31 143 THR A N 1
ATOM 1155 C CA . THR A 1 143 ? 0.545 12.784 5.722 1.00 85.31 143 THR A CA 1
ATOM 1156 C C . THR A 1 143 ? 1.947 12.392 5.257 1.00 85.31 143 THR A C 1
ATOM 1158 O O . THR A 1 143 ? 2.311 12.600 4.102 1.00 85.31 143 THR A O 1
ATOM 1161 N N . TYR A 1 144 ? 2.724 11.782 6.142 1.00 82.19 144 TYR A N 1
ATOM 1162 C CA . TYR A 1 144 ? 3.931 11.037 5.770 1.00 82.19 144 TYR A CA 1
ATOM 1163 C C . TYR A 1 144 ? 3.665 9.530 5.636 1.00 82.19 144 TYR A C 1
ATOM 1165 O O . TYR A 1 144 ? 4.585 8.725 5.751 1.00 82.19 144 TYR A O 1
ATOM 1173 N N . GLY A 1 145 ? 2.400 9.151 5.433 1.00 86.88 145 GLY A N 1
ATOM 1174 C CA . GLY A 1 145 ? 1.985 7.759 5.377 1.00 86.88 145 GLY A CA 1
ATOM 1175 C C . GLY A 1 145 ? 2.390 7.045 4.088 1.00 86.88 145 GLY A C 1
ATOM 1176 O O . GLY A 1 145 ? 2.639 7.658 3.047 1.00 86.88 145 GLY A O 1
ATOM 1177 N N . SER A 1 146 ? 2.408 5.720 4.166 1.00 88.31 146 SER A N 1
ATOM 1178 C CA . SER A 1 146 ? 2.573 4.800 3.040 1.00 88.31 146 SER A CA 1
ATOM 1179 C C . SER A 1 146 ? 1.237 4.171 2.657 1.00 88.31 146 SER A C 1
ATOM 1181 O O . SER A 1 146 ? 0.326 4.087 3.483 1.00 88.31 146 SER A O 1
ATOM 1183 N N . LEU A 1 147 ? 1.119 3.714 1.409 1.00 92.62 147 LEU A N 1
ATOM 1184 C CA . LEU A 1 147 ? -0.051 2.971 0.943 1.00 92.62 147 LEU A CA 1
ATOM 1185 C C . LEU A 1 147 ? 0.243 1.473 0.973 1.00 92.62 147 LEU A C 1
ATOM 1187 O O . LEU A 1 147 ? 1.291 1.039 0.500 1.00 92.62 147 LEU A O 1
ATOM 1191 N N . THR A 1 148 ? -0.713 0.677 1.436 1.00 93.19 148 THR A N 1
ATOM 1192 C CA . THR A 1 148 ? -0.653 -0.782 1.339 1.00 93.19 148 THR A CA 1
ATOM 1193 C C . THR A 1 148 ? -1.913 -1.320 0.670 1.00 93.19 148 THR A C 1
ATOM 1195 O O . THR A 1 148 ? -3.026 -1.088 1.132 1.00 93.19 148 THR A O 1
ATOM 1198 N N . PHE A 1 149 ? -1.753 -2.062 -0.421 1.00 94.62 149 PHE A N 1
ATOM 1199 C CA . PHE A 1 149 ? -2.845 -2.588 -1.241 1.00 94.62 149 PHE A CA 1
ATOM 1200 C C . PHE A 1 149 ? -3.146 -4.037 -0.879 1.00 94.62 149 PHE A C 1
ATOM 1202 O O . PHE A 1 149 ? -2.278 -4.892 -1.040 1.00 94.62 149 PHE A O 1
ATOM 1209 N N . TRP A 1 150 ? -4.362 -4.339 -0.420 1.00 95.19 150 TRP A N 1
ATOM 1210 C CA . TRP A 1 150 ? -4.710 -5.667 0.086 1.00 95.19 150 TRP A CA 1
ATOM 1211 C C . TRP A 1 150 ? -5.539 -6.515 -0.880 1.00 95.19 150 TRP A C 1
ATOM 1213 O O . TRP A 1 150 ? -6.730 -6.279 -1.099 1.00 95.19 150 TRP A O 1
ATOM 1223 N N . PHE A 1 151 ? -4.935 -7.597 -1.367 1.00 94.44 151 PHE A N 1
ATOM 1224 C CA . PHE A 1 151 ? -5.569 -8.621 -2.195 1.00 94.44 151 PHE A CA 1
ATOM 1225 C C . PHE A 1 151 ? -6.004 -9.801 -1.324 1.00 94.44 151 PHE A C 1
ATOM 1227 O O . PHE A 1 151 ? -5.295 -10.795 -1.156 1.00 94.44 151 PHE A O 1
ATOM 1234 N N . SER A 1 152 ? -7.192 -9.678 -0.733 1.00 91.62 152 SER A N 1
ATOM 1235 C CA . SER A 1 152 ? -7.640 -10.602 0.317 1.00 91.62 152 SER A CA 1
ATOM 1236 C C . SER A 1 152 ? -7.824 -12.057 -0.110 1.00 91.62 152 SER A C 1
ATOM 1238 O O . SER A 1 152 ? -7.647 -12.938 0.722 1.00 91.62 152 SER A O 1
ATOM 1240 N N . SER A 1 153 ? -8.139 -12.332 -1.380 1.00 91.81 153 SER A N 1
ATOM 1241 C CA . SER A 1 153 ? -8.251 -13.713 -1.873 1.00 91.81 153 SER A CA 1
ATOM 1242 C C . SER A 1 153 ? -6.909 -14.445 -1.878 1.00 91.81 153 SER A C 1
ATOM 1244 O O . SER A 1 153 ? -6.883 -15.669 -1.860 1.00 91.81 153 SER A O 1
ATOM 1246 N N . LEU A 1 154 ? -5.807 -13.693 -1.890 1.00 90.88 154 LEU A N 1
ATOM 1247 C CA . LEU A 1 154 ? -4.449 -14.209 -1.978 1.00 90.88 154 LEU A CA 1
ATOM 1248 C C . LEU A 1 154 ? -3.688 -14.144 -0.648 1.00 90.88 154 LEU A C 1
ATOM 1250 O O . LEU A 1 154 ? -2.552 -14.610 -0.610 1.00 90.88 154 LEU A O 1
ATOM 1254 N N . ASP A 1 155 ? -4.255 -13.557 0.416 1.00 88.81 155 ASP A N 1
ATOM 1255 C CA . ASP A 1 155 ? -3.496 -13.166 1.620 1.00 88.81 155 ASP A CA 1
ATOM 1256 C C . ASP A 1 155 ? -2.186 -12.427 1.236 1.00 88.81 155 ASP A C 1
ATOM 1258 O O . ASP A 1 155 ? -1.097 -12.729 1.736 1.00 88.81 155 ASP A O 1
ATOM 1262 N N . MET A 1 156 ? -2.307 -11.498 0.277 1.00 89.56 156 MET A N 1
ATOM 1263 C CA . MET A 1 156 ? -1.204 -10.785 -0.372 1.00 89.56 156 MET A CA 1
ATOM 1264 C C . MET A 1 156 ? -1.382 -9.275 -0.207 1.00 89.56 156 MET A C 1
ATOM 1266 O O . MET A 1 156 ? -2.494 -8.761 -0.383 1.00 89.56 156 MET A O 1
ATOM 1270 N N . VAL A 1 157 ? -0.298 -8.561 0.095 1.00 91.62 157 VAL A N 1
ATOM 1271 C CA . VAL A 1 157 ? -0.296 -7.094 0.163 1.00 91.62 157 VAL A CA 1
ATOM 1272 C C . VAL A 1 157 ? 0.853 -6.498 -0.638 1.00 91.62 157 VAL A C 1
ATOM 1274 O O . VAL A 1 157 ? 1.921 -7.099 -0.724 1.00 91.62 157 VAL A O 1
ATOM 1277 N N . PHE A 1 158 ? 0.624 -5.345 -1.270 1.00 91.81 158 PHE A N 1
ATOM 1278 C CA . PHE A 1 158 ? 1.682 -4.569 -1.925 1.00 91.81 158 PHE A CA 1
ATOM 1279 C C . PHE A 1 158 ? 1.922 -3.317 -1.095 1.00 91.81 158 PHE A C 1
ATOM 1281 O O . PHE A 1 158 ? 0.983 -2.562 -0.852 1.00 91.81 158 PHE A O 1
ATOM 1288 N N . HIS A 1 159 ? 3.159 -3.090 -0.687 1.00 87.94 159 HIS A N 1
ATOM 1289 C CA . HIS A 1 159 ? 3.583 -1.949 0.103 1.00 87.94 159 HIS A CA 1
ATOM 1290 C C . HIS A 1 159 ? 4.241 -0.903 -0.776 1.00 87.94 159 HIS A C 1
ATOM 1292 O O . HIS A 1 159 ? 5.204 -1.184 -1.492 1.00 87.94 159 HIS A O 1
ATOM 1298 N N . PHE A 1 160 ? 3.705 0.306 -0.709 1.00 86.88 160 PHE A N 1
ATOM 1299 C CA . PHE A 1 160 ? 4.051 1.414 -1.575 1.00 86.88 160 PHE A CA 1
ATOM 1300 C C . PHE A 1 160 ? 4.521 2.594 -0.724 1.00 86.88 160 PHE A C 1
ATOM 1302 O O . PHE A 1 160 ? 3.734 3.243 -0.025 1.00 86.88 160 PHE A O 1
ATOM 1309 N N . TRP A 1 161 ? 5.813 2.904 -0.834 1.00 81.62 161 TRP A N 1
ATOM 1310 C CA . TRP A 1 161 ? 6.435 4.050 -0.181 1.00 81.62 161 TRP A CA 1
ATOM 1311 C C . TRP A 1 161 ? 6.837 5.092 -1.213 1.00 81.62 161 TRP A C 1
ATOM 1313 O O . TRP A 1 161 ? 7.718 4.883 -2.043 1.00 81.62 161 TRP A O 1
ATOM 1323 N N . ARG A 1 162 ? 6.216 6.269 -1.130 1.00 76.25 162 ARG A N 1
ATOM 1324 C CA . ARG A 1 162 ? 6.492 7.388 -2.044 1.00 76.25 162 ARG A CA 1
ATOM 1325 C C . ARG A 1 162 ? 7.786 8.149 -1.719 1.00 76.25 162 ARG A C 1
ATOM 1327 O O . ARG A 1 162 ? 8.107 9.148 -2.354 1.00 76.25 162 ARG A O 1
ATOM 1334 N N . SER A 1 163 ? 8.510 7.723 -0.695 1.00 72.00 163 SER A N 1
ATOM 1335 C CA . SER A 1 163 ? 9.863 8.193 -0.397 1.00 72.00 163 SER A CA 1
ATOM 1336 C C . SER A 1 163 ? 10.931 7.204 -0.850 1.00 72.00 163 SER A C 1
ATOM 1338 O O . SER A 1 163 ? 12.110 7.481 -0.651 1.00 72.00 163 SER A O 1
ATOM 1340 N N . ASP A 1 164 ? 10.532 6.072 -1.433 1.00 75.44 164 ASP A N 1
ATOM 1341 C CA . ASP A 1 164 ? 11.438 4.983 -1.763 1.00 75.44 164 ASP A CA 1
ATOM 1342 C C . ASP A 1 164 ? 11.425 4.637 -3.258 1.00 75.44 164 ASP A C 1
ATOM 1344 O O . ASP A 1 164 ? 10.578 5.110 -4.024 1.00 75.44 164 ASP A O 1
ATOM 1348 N N . VAL A 1 165 ? 12.415 3.852 -3.679 1.00 74.19 165 VAL A N 1
ATOM 1349 C CA . VAL A 1 165 ? 12.645 3.395 -5.060 1.00 74.19 165 VAL A CA 1
ATOM 1350 C C . VAL A 1 165 ? 12.284 1.923 -5.268 1.00 74.19 165 VAL A C 1
ATOM 1352 O O . VAL A 1 165 ? 12.507 1.395 -6.358 1.00 74.19 165 VAL A O 1
ATOM 1355 N N . TYR A 1 166 ? 11.705 1.273 -4.258 1.00 73.12 166 TYR A N 1
ATOM 1356 C CA . TYR A 1 166 ? 11.165 -0.080 -4.339 1.00 73.12 166 TYR A CA 1
ATOM 1357 C C . TYR A 1 166 ? 9.693 -0.142 -3.897 1.00 73.12 166 TYR A C 1
ATOM 1359 O O . TYR A 1 166 ? 9.201 0.683 -3.128 1.00 73.12 166 TYR A O 1
ATOM 1367 N N .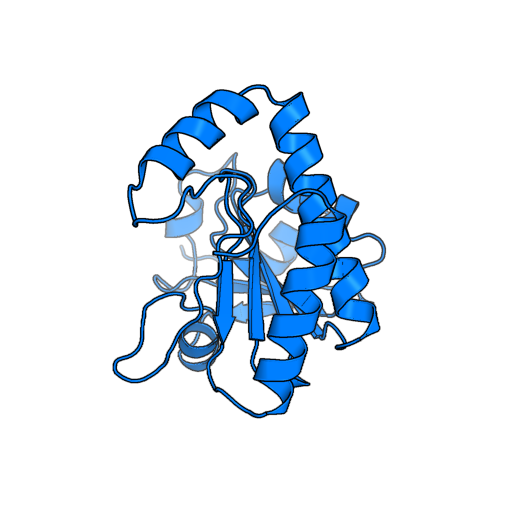 MET A 1 167 ? 8.995 -1.158 -4.400 1.00 79.38 167 MET A N 1
ATOM 1368 C CA . MET A 1 167 ? 7.673 -1.586 -3.943 1.00 79.38 167 MET A CA 1
ATOM 1369 C C . MET A 1 167 ? 7.826 -3.031 -3.486 1.00 79.38 167 MET A C 1
ATOM 1371 O O . MET A 1 167 ? 8.356 -3.834 -4.252 1.00 79.38 167 MET A O 1
ATOM 1375 N N . ILE A 1 168 ? 7.373 -3.345 -2.273 1.00 81.00 168 ILE A N 1
ATOM 1376 C CA . ILE A 1 168 ? 7.469 -4.694 -1.702 1.00 81.00 168 ILE A CA 1
ATOM 1377 C C . ILE A 1 168 ? 6.124 -5.384 -1.861 1.00 81.00 168 ILE A C 1
ATOM 1379 O O . ILE A 1 168 ? 5.077 -4.793 -1.627 1.00 81.00 168 ILE A O 1
ATOM 1383 N N . VAL A 1 169 ? 6.137 -6.662 -2.212 1.00 85.44 169 VAL A N 1
ATOM 1384 C CA . VAL A 1 169 ? 4.968 -7.532 -2.056 1.00 85.44 169 VAL A CA 1
ATOM 1385 C C . VAL A 1 169 ? 5.190 -8.400 -0.825 1.00 85.44 169 VAL A C 1
ATOM 1387 O O . VAL A 1 169 ? 6.314 -8.787 -0.551 1.00 85.44 169 VAL A O 1
ATOM 1390 N N . THR A 1 170 ? 4.158 -8.715 -0.051 1.00 84.12 170 THR A N 1
ATOM 1391 C CA . THR A 1 170 ? 4.260 -9.751 0.984 1.00 84.12 170 THR A CA 1
ATOM 1392 C C . THR A 1 170 ? 3.123 -10.749 0.852 1.00 84.12 170 THR A C 1
ATOM 1394 O O . THR A 1 170 ? 2.038 -10.457 0.341 1.00 84.12 170 THR A O 1
ATOM 1397 N N . LEU A 1 171 ? 3.421 -11.977 1.266 1.00 82.69 171 LEU A N 1
ATOM 1398 C CA . LEU A 1 171 ? 2.549 -13.137 1.182 1.00 82.69 171 LEU A CA 1
ATOM 1399 C C . LEU A 1 171 ? 2.632 -13.900 2.489 1.00 82.69 171 LEU A C 1
ATOM 1401 O O . LEU A 1 171 ? 3.723 -14.282 2.908 1.00 82.69 171 LEU A O 1
ATOM 1405 N N . LYS A 1 172 ? 1.482 -14.172 3.102 1.00 75.69 172 LYS A N 1
ATOM 1406 C CA . LYS A 1 172 ? 1.439 -14.938 4.357 1.00 75.69 172 LYS A CA 1
ATOM 1407 C C . LYS A 1 172 ? 1.322 -16.441 4.129 1.00 75.69 172 LYS A C 1
ATOM 1409 O O . LYS A 1 172 ? 1.590 -17.235 5.025 1.00 75.69 172 LYS A O 1
ATOM 1414 N N . LYS A 1 173 ? 0.949 -16.854 2.914 1.00 75.38 173 LYS A N 1
ATOM 1415 C CA . LYS A 1 173 ? 0.868 -18.259 2.498 1.00 75.38 173 LYS A CA 1
ATOM 1416 C C . LYS A 1 173 ? 1.311 -18.409 1.049 1.00 75.38 173 LYS A C 1
ATOM 1418 O O . LYS A 1 173 ? 1.159 -17.496 0.244 1.00 75.38 173 LYS A O 1
ATOM 1423 N N . ILE A 1 174 ? 1.833 -19.589 0.718 1.00 77.06 174 ILE A N 1
ATOM 1424 C CA . ILE A 1 174 ? 2.165 -19.965 -0.659 1.00 77.06 174 ILE A CA 1
ATOM 1425 C C . ILE A 1 174 ? 1.201 -21.062 -1.088 1.00 77.06 174 ILE A C 1
ATOM 1427 O O . ILE A 1 174 ? 1.339 -22.220 -0.697 1.00 77.06 174 ILE A O 1
ATOM 1431 N N . THR A 1 175 ? 0.226 -20.681 -1.899 1.00 84.94 175 THR A N 1
ATOM 1432 C CA . THR A 1 175 ? -0.682 -21.595 -2.597 1.00 84.94 175 THR A CA 1
ATOM 1433 C C . THR A 1 175 ? -0.327 -21.666 -4.086 1.00 84.94 175 THR A C 1
ATOM 1435 O O . THR A 1 175 ? 0.451 -20.852 -4.588 1.00 84.94 175 THR A O 1
ATOM 1438 N N . GLU A 1 176 ? -0.902 -22.625 -4.819 1.00 85.81 176 GLU A N 1
ATOM 1439 C CA . GLU A 1 176 ? -0.793 -22.665 -6.288 1.00 85.81 176 GLU A CA 1
ATOM 1440 C C . GLU A 1 176 ? -1.333 -21.375 -6.930 1.00 85.81 176 GLU A C 1
ATOM 1442 O O . GLU A 1 176 ? -0.754 -20.860 -7.886 1.00 85.81 176 GLU A O 1
ATOM 1447 N N . GLU A 1 177 ? -2.394 -20.800 -6.357 1.00 89.25 177 GLU A N 1
ATOM 1448 C CA . GLU A 1 177 ? -2.960 -19.529 -6.809 1.00 89.25 177 GLU A CA 1
ATOM 1449 C C . GLU A 1 177 ? -1.981 -18.368 -6.590 1.00 89.25 177 GLU A C 1
ATOM 1451 O O . GLU A 1 177 ? -1.788 -17.553 -7.491 1.00 89.25 177 GLU A O 1
ATOM 1456 N N . ASN A 1 178 ? -1.275 -18.337 -5.451 1.00 88.75 178 ASN A N 1
ATOM 1457 C CA . ASN A 1 178 ? -0.225 -17.342 -5.213 1.00 88.75 178 ASN A CA 1
ATOM 1458 C C . ASN A 1 178 ? 0.919 -17.462 -6.229 1.00 88.75 178 ASN A C 1
ATOM 1460 O O . ASN A 1 178 ? 1.447 -16.446 -6.671 1.00 88.75 178 ASN A O 1
ATOM 1464 N N . GLN A 1 179 ? 1.300 -18.680 -6.626 1.00 87.62 179 GLN A N 1
ATOM 1465 C CA . GLN A 1 179 ? 2.347 -18.878 -7.635 1.00 87.62 179 GLN A CA 1
ATOM 1466 C C . GLN A 1 179 ? 1.926 -18.335 -9.005 1.00 87.62 179 GLN A C 1
ATOM 1468 O O . GLN A 1 179 ? 2.712 -17.649 -9.661 1.00 87.62 179 GLN A O 1
ATOM 1473 N N . ALA A 1 180 ? 0.682 -18.592 -9.420 1.00 91.38 180 ALA A N 1
ATOM 1474 C CA . ALA A 1 180 ? 0.127 -18.028 -10.649 1.00 91.38 180 ALA A CA 1
ATOM 1475 C C . ALA A 1 180 ? 0.050 -16.492 -10.587 1.00 91.38 180 ALA A C 1
ATOM 1477 O O . ALA A 1 180 ? 0.401 -15.816 -11.556 1.00 91.38 180 ALA A O 1
ATOM 1478 N N . ALA A 1 181 ? -0.334 -15.943 -9.433 1.00 91.75 181 ALA A N 1
ATOM 1479 C CA . ALA A 1 181 ? -0.387 -14.507 -9.196 1.00 91.75 181 ALA A CA 1
ATOM 1480 C C . ALA A 1 181 ? 1.000 -13.848 -9.296 1.00 91.75 181 ALA A C 1
ATOM 1482 O O . ALA A 1 181 ? 1.151 -12.828 -9.966 1.00 91.75 181 ALA A O 1
ATOM 1483 N N . ILE A 1 182 ? 2.037 -14.457 -8.715 1.00 88.44 182 ILE A N 1
ATOM 1484 C CA . ILE A 1 182 ? 3.423 -13.973 -8.835 1.00 88.44 182 ILE A CA 1
ATOM 1485 C C . ILE A 1 182 ? 3.884 -13.982 -10.300 1.00 88.44 182 ILE A C 1
ATOM 1487 O O . ILE A 1 182 ? 4.514 -13.031 -10.756 1.00 88.44 182 ILE A O 1
ATOM 1491 N N . GLU A 1 183 ? 3.567 -15.029 -11.064 1.00 88.44 183 GLU A N 1
ATOM 1492 C CA . GLU A 1 183 ? 3.930 -15.106 -12.485 1.00 88.44 183 GLU A CA 1
ATOM 1493 C C . GLU A 1 183 ? 3.204 -14.049 -13.334 1.00 88.44 183 GLU A C 1
ATOM 1495 O O . GLU A 1 183 ? 3.799 -13.459 -14.239 1.00 88.44 183 GLU A O 1
ATOM 1500 N N . LEU A 1 184 ? 1.939 -13.753 -13.026 1.00 91.69 184 LEU A N 1
ATOM 1501 C CA . LEU A 1 184 ? 1.236 -12.619 -13.625 1.00 91.69 184 LEU A CA 1
ATOM 1502 C C . LEU A 1 184 ? 1.933 -11.299 -13.278 1.00 91.69 184 LEU A C 1
ATOM 1504 O O . LEU A 1 184 ? 2.205 -10.501 -14.177 1.00 91.69 184 LEU A O 1
ATOM 1508 N N . LEU A 1 185 ? 2.251 -11.082 -11.999 1.00 90.44 185 LEU A N 1
ATOM 1509 C CA . LEU A 1 185 ? 2.932 -9.875 -11.539 1.00 90.44 185 LEU A CA 1
ATOM 1510 C C . LEU A 1 185 ? 4.264 -9.683 -12.277 1.00 90.44 185 LEU A C 1
ATOM 1512 O O . LEU A 1 185 ? 4.515 -8.593 -12.784 1.00 90.44 185 LEU A O 1
ATOM 1516 N N . ARG A 1 186 ? 5.064 -10.748 -12.456 1.00 85.31 186 ARG A N 1
ATOM 1517 C CA . ARG A 1 186 ? 6.313 -10.724 -13.252 1.00 85.31 186 ARG A CA 1
ATOM 1518 C C . ARG A 1 186 ? 6.104 -10.152 -14.643 1.00 85.31 186 ARG A C 1
ATOM 1520 O O . ARG A 1 186 ? 6.892 -9.327 -15.100 1.00 85.31 186 ARG A O 1
ATOM 1527 N N . ARG A 1 187 ? 5.033 -10.567 -15.316 1.00 88.00 187 ARG A N 1
ATOM 1528 C CA . ARG A 1 187 ? 4.716 -10.115 -16.676 1.00 88.00 187 ARG A CA 1
ATOM 1529 C C . ARG A 1 187 ? 4.263 -8.663 -16.707 1.00 88.00 187 ARG A C 1
ATOM 1531 O O . ARG A 1 187 ? 4.694 -7.931 -17.592 1.00 88.00 187 ARG A O 1
ATOM 1538 N N . LEU A 1 188 ? 3.424 -8.250 -15.757 1.00 90.31 188 LEU A N 1
ATOM 1539 C CA . LEU A 1 188 ? 2.962 -6.862 -15.648 1.00 90.31 188 LEU A CA 1
ATOM 1540 C C . LEU A 1 188 ? 4.131 -5.909 -15.389 1.00 90.31 188 LEU A C 1
ATOM 1542 O O . LEU A 1 188 ? 4.242 -4.865 -16.024 1.00 90.31 188 LEU A O 1
ATOM 1546 N N . VAL A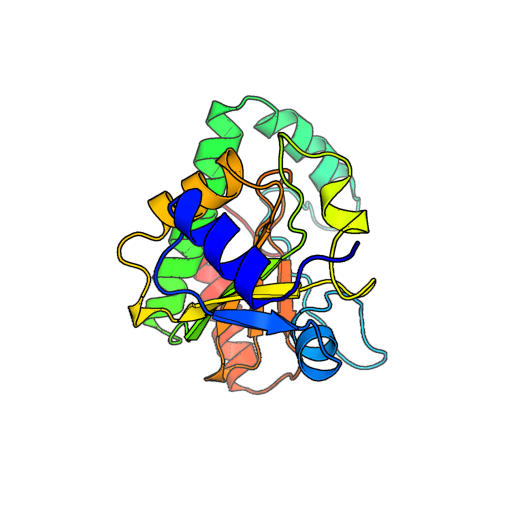 1 189 ? 5.044 -6.313 -14.515 1.00 84.25 189 VAL A N 1
ATOM 1547 C CA . VAL A 1 189 ? 6.251 -5.559 -14.179 1.00 84.25 189 VAL A CA 1
ATOM 1548 C C . VAL A 1 189 ? 7.181 -5.444 -15.385 1.00 84.25 189 VAL A C 1
ATOM 1550 O O . VAL A 1 189 ? 7.588 -4.339 -15.745 1.00 84.25 189 VAL A O 1
ATOM 1553 N N . ALA A 1 190 ? 7.445 -6.562 -16.069 1.00 82.50 190 ALA A N 1
ATOM 1554 C CA . ALA A 1 190 ? 8.239 -6.576 -17.295 1.00 82.50 190 ALA A CA 1
ATOM 1555 C C . ALA A 1 190 ? 7.629 -5.693 -18.394 1.00 82.50 190 ALA A C 1
ATOM 1557 O O . ALA A 1 190 ? 8.353 -4.983 -19.094 1.00 82.50 190 ALA A O 1
ATOM 1558 N N . ALA A 1 191 ? 6.298 -5.682 -18.525 1.00 85.81 191 ALA A N 1
ATOM 1559 C CA . ALA A 1 191 ? 5.593 -4.831 -19.482 1.00 85.81 191 ALA A CA 1
ATOM 1560 C C . ALA A 1 191 ? 5.782 -3.330 -19.198 1.00 85.81 191 ALA A C 1
ATOM 1562 O O . ALA A 1 191 ? 5.827 -2.538 -20.137 1.00 85.81 191 ALA A O 1
ATOM 1563 N N . GLN A 1 192 ? 5.978 -2.946 -17.933 1.00 84.19 192 GLN A N 1
ATOM 1564 C CA . GLN A 1 192 ? 6.313 -1.574 -17.533 1.00 84.19 192 GLN A CA 1
ATOM 1565 C C . GLN A 1 192 ? 7.801 -1.218 -17.707 1.00 84.19 192 GLN A C 1
ATOM 1567 O O . GLN A 1 192 ? 8.241 -0.113 -17.357 1.00 84.19 192 GLN A O 1
ATOM 1572 N N . GLY A 1 193 ? 8.603 -2.135 -18.256 1.00 75.94 193 GLY A N 1
ATOM 1573 C CA . GLY A 1 193 ? 10.054 -1.985 -18.375 1.00 75.94 193 GLY A CA 1
ATOM 1574 C C . GLY A 1 193 ? 10.767 -2.016 -17.022 1.00 75.94 193 GLY A C 1
ATOM 1575 O O . GLY A 1 193 ? 11.831 -1.415 -16.878 1.00 75.94 193 GLY A O 1
ATOM 1576 N N . LEU A 1 194 ? 10.147 -2.655 -16.031 1.00 74.81 194 LEU A N 1
ATOM 1577 C CA . LEU A 1 194 ? 10.700 -2.935 -14.711 1.00 74.81 194 LEU A CA 1
ATOM 1578 C C . LEU A 1 194 ? 11.022 -4.440 -14.632 1.00 74.81 194 LEU A C 1
ATOM 1580 O O . LEU A 1 194 ? 10.670 -5.202 -15.532 1.00 74.81 194 LEU A O 1
ATOM 1584 N N . PHE A 1 195 ? 11.682 -4.895 -13.572 1.00 62.84 195 PHE A N 1
ATOM 1585 C CA . PHE A 1 195 ? 11.961 -6.317 -13.358 1.00 62.84 195 PHE A CA 1
ATOM 1586 C C . PHE A 1 195 ? 11.534 -6.717 -11.947 1.00 62.84 195 PHE A C 1
ATOM 1588 O O . PHE A 1 195 ? 11.430 -5.862 -11.070 1.00 62.84 195 PHE A O 1
ATOM 1595 N N . LEU A 1 196 ? 11.249 -8.006 -11.757 1.00 54.44 196 LEU A N 1
ATOM 1596 C CA . LEU A 1 196 ? 11.088 -8.596 -10.431 1.00 54.44 196 LEU A CA 1
ATOM 1597 C C . LEU A 1 196 ? 12.316 -9.440 -10.128 1.00 54.44 196 LEU A C 1
ATOM 1599 O O . LEU A 1 196 ? 12.672 -10.289 -10.952 1.00 54.44 196 LEU A O 1
ATOM 1603 N N . VAL A 1 197 ? 12.933 -9.183 -8.976 1.00 53.59 197 VAL A N 1
ATOM 1604 C CA . VAL A 1 197 ? 14.061 -9.956 -8.436 1.00 53.59 197 VAL A CA 1
ATOM 1605 C C . VAL A 1 197 ? 13.540 -11.114 -7.588 1.00 53.59 197 VAL A C 1
ATOM 1607 O O . VAL A 1 197 ? 12.554 -10.910 -6.846 1.00 53.59 197 VAL A O 1
#

pLDDT: mean 81.15, std 14.67, range [38.03, 97.12]

Sequence (197 aa):
MALSYDEMQQLFEQMGFKGFSMRPYDAKMENLLSDEPEDNVKAYVIDIVPGGLEDGLNDGIALLEKHYYKKANMDKLYEKWLEIVLHFSCYYPLKSVFVTGLALPDDEEFMAKTPNEDGYYLEFPLESIDDLDMLSELVSQKTYGSLTFWFSSLDMVFHFWRSDVYMIVTLKKITEENQAAIELLRRLVAAQGLFLV

Radius of gyration: 17.17 Å; Cα contacts (8 Å, |Δi|>4): 300; chains: 1; bounding box: 41×43×46 Å

Solvent-accessible surface area (backbone atoms only — not comparable to full-atom values): 11104 Å² total; per-residue (Å²): 125,62,47,49,69,68,58,49,44,53,51,45,44,74,74,68,55,67,64,58,45,78,39,78,54,42,76,68,52,48,65,67,69,52,81,72,74,52,93,91,48,80,46,51,69,32,40,57,33,78,41,74,66,91,84,85,61,77,60,22,61,62,52,42,52,68,68,32,70,47,65,77,46,41,54,54,52,51,52,50,51,52,51,41,53,54,58,48,33,76,80,47,61,58,46,33,40,34,38,34,71,69,39,40,85,92,36,90,60,45,64,81,27,45,81,43,93,80,40,49,33,39,41,28,44,45,93,50,55,92,49,67,70,59,50,53,49,48,37,60,75,64,24,64,32,30,45,33,42,32,25,65,93,55,51,29,35,40,41,42,41,94,89,56,82,51,34,40,34,39,38,82,57,88,48,75,67,43,53,53,50,51,55,50,49,44,51,50,36,43,74,71,72,32,34,67,102

Nearest PDB structures (foldseek):
  4z9m-assembly2_B  TM=5.274E-01  e=8.470E-01  Homo sapiens
  2won-assembly1_B  TM=3.330E-01  e=3.810E-01  Human immunodeficiency virus 1
  3di6-assembly1_B  TM=3.331E-01  e=6.014E-01  HIV-1 M:B_HXB2R
  5dnj-assembly1_A  TM=2.309E-01  e=7.137E-01  Mus musculus
  4rf9-assembly2_B  TM=3.087E-01  e=8.305E+00  Anthopleura japonica

Secondary structure (DSSP, 8-state):
-PPPHHHHHHHHHHTT--S-EEEE--HHHHHHH--S--TT-------B-S---SS--THHHHHHHHHH-SHHHHHHHHHHHHHHHHHHHTTS---EEEEES--BTTBTTGGGGSS-TT-EEEEEEGGG-S-HHHHHHHHHHH-SPEEEEEEGGGTEEEEE-TTSS-EEEEES---HHHHHHHHHHHHHHHHTT--B-

Mean predicted aligned error: 7.2 Å